Protein AF-A0A3D5Y3D0-F1 (afdb_monomer_lite)

Radius of gyration: 18.0 Å; chains: 1; bounding box: 42×30×60 Å

pLDDT: mean 79.5, std 15.1, range [38.94, 95.06]

Sequence (189 aa):
GAVELTLRRVQEVARGKPVWLTETSVPAAGKESFLSPEWQAEILARTVILALAYGIEHVFWHTLYDPPTAKGAERKQISAFATNSLYRKAARQAPLEIKPAGKTYRKLTQILKGIDWRDIRPIKVDRGIGVALGDGRWLVYSDSPTFRTAVPASQAQTLLDGREVAIRQRGGKIEVNGQRQALLLAGGS

Foldseek 3Di:
DVVLVVLLVVCVVQPPHAAAAAEDWDFQDDPDPPRHLLVRLLVLLQVVFSCLQSLHPYYDYPDAEADAPDDDPPDPDRDPCRRGHQWYAPHPPGDIHGTQNVQLVVVVCVVLVPQDSVLWHWDDWVQWTKIDRNQQKMKIKHQDQFTWDQFDPVQKDFSGPPDDWDWDDDPSTTGGGDHITIIMGGHDD

Structure (mmCIF, N/CA/C/O backbone):
data_AF-A0A3D5Y3D0-F1
#
_entry.id   AF-A0A3D5Y3D0-F1
#
loop_
_atom_site.group_PDB
_atom_site.id
_atom_site.type_symbol
_atom_site.label_atom_id
_atom_site.label_alt_id
_atom_site.label_comp_id
_atom_site.label_asym_id
_atom_site.label_entity_id
_atom_site.label_seq_id
_atom_site.pdbx_PDB_ins_code
_atom_site.Cartn_x
_atom_site.Cartn_y
_atom_site.Cartn_z
_atom_site.occupancy
_atom_site.B_iso_or_equiv
_atom_site.auth_seq_id
_atom_site.auth_comp_id
_atom_site.auth_asym_id
_atom_site.auth_atom_id
_atom_site.pdbx_PDB_model_num
ATOM 1 N N . GLY A 1 1 ? -10.944 13.439 -2.529 1.00 62.66 1 GLY A N 1
ATOM 2 C CA . GLY A 1 1 ? -10.363 13.565 -3.900 1.00 62.66 1 GLY A CA 1
ATOM 3 C C . GLY A 1 1 ? -11.117 12.706 -4.918 1.00 62.66 1 GLY A C 1
ATOM 4 O O . GLY A 1 1 ? -12.014 11.986 -4.511 1.00 62.66 1 GLY A O 1
ATOM 5 N N . ALA A 1 2 ? -10.786 12.738 -6.219 1.00 73.31 2 ALA A N 1
ATOM 6 C CA . ALA A 1 2 ? -11.535 11.997 -7.261 1.00 73.31 2 ALA A CA 1
ATOM 7 C C . ALA A 1 2 ? -11.569 10.462 -7.054 1.00 73.31 2 ALA A C 1
ATOM 9 O O . ALA A 1 2 ? -12.608 9.829 -7.242 1.00 73.31 2 ALA A O 1
ATOM 10 N N . VAL A 1 3 ? -10.462 9.870 -6.588 1.00 74.25 3 VAL A N 1
ATOM 11 C CA . VAL A 1 3 ? -10.385 8.437 -6.230 1.00 74.25 3 VAL A CA 1
ATOM 12 C C . VAL A 1 3 ? -11.315 8.109 -5.062 1.00 74.25 3 VAL A C 1
ATOM 14 O O . VAL A 1 3 ? -12.055 7.137 -5.100 1.00 74.25 3 VAL A O 1
ATOM 17 N N . GLU A 1 4 ? -11.331 8.965 -4.046 1.00 74.19 4 GLU A N 1
ATOM 18 C CA . GLU A 1 4 ? -12.186 8.819 -2.868 1.00 74.19 4 GLU A CA 1
ATOM 19 C C . GLU A 1 4 ? -13.679 8.879 -3.224 1.00 74.19 4 GLU A C 1
ATOM 21 O O . GLU A 1 4 ? -14.468 8.068 -2.748 1.00 74.19 4 GLU A O 1
ATOM 26 N N . LEU A 1 5 ? -14.060 9.805 -4.112 1.00 80.12 5 LEU A N 1
ATOM 27 C CA . LEU A 1 5 ? -15.423 9.894 -4.637 1.00 80.12 5 LEU A CA 1
ATOM 28 C C . LEU A 1 5 ? -15.817 8.614 -5.386 1.00 80.12 5 LEU A C 1
ATOM 30 O O . LEU A 1 5 ? -16.938 8.134 -5.241 1.00 80.12 5 LEU A O 1
ATOM 34 N N . THR A 1 6 ? -14.889 8.055 -6.166 1.00 84.62 6 THR A N 1
ATOM 35 C CA . THR A 1 6 ? -15.106 6.800 -6.897 1.00 84.62 6 THR A CA 1
ATOM 36 C C . THR A 1 6 ? -15.318 5.638 -5.930 1.00 84.62 6 THR A C 1
ATOM 38 O O . THR A 1 6 ? -16.297 4.913 -6.063 1.00 84.62 6 THR A O 1
ATOM 41 N N . LEU A 1 7 ? -14.466 5.502 -4.911 1.00 83.06 7 LEU A N 1
ATOM 42 C CA . LEU A 1 7 ? -14.580 4.442 -3.907 1.00 83.06 7 LEU A CA 1
ATOM 43 C C . LEU A 1 7 ? -15.885 4.538 -3.100 1.00 83.06 7 LEU A C 1
ATOM 45 O O . LEU A 1 7 ? -16.539 3.519 -2.894 1.00 83.06 7 LEU A O 1
ATOM 49 N N . ARG A 1 8 ? -16.321 5.749 -2.725 1.00 83.12 8 ARG A N 1
ATOM 50 C CA . ARG A 1 8 ? -17.629 5.962 -2.074 1.00 83.12 8 ARG A CA 1
ATOM 51 C C . ARG A 1 8 ? -18.789 5.486 -2.941 1.00 83.12 8 ARG A C 1
ATOM 53 O O . ARG A 1 8 ? -19.615 4.710 -2.476 1.00 83.12 8 ARG A O 1
ATOM 60 N N . ARG A 1 9 ? -18.815 5.891 -4.213 1.00 86.81 9 ARG A N 1
ATOM 61 C CA . ARG A 1 9 ? -19.857 5.459 -5.160 1.00 86.81 9 ARG A CA 1
ATOM 62 C C . ARG A 1 9 ? -19.868 3.945 -5.345 1.00 86.81 9 ARG A C 1
ATOM 64 O O . ARG A 1 9 ? -20.933 3.344 -5.406 1.00 86.81 9 ARG A O 1
ATOM 71 N N . VAL A 1 10 ? -18.693 3.321 -5.407 1.00 85.94 10 VAL A N 1
ATOM 72 C CA . VAL A 1 10 ? -18.584 1.860 -5.499 1.00 85.94 10 VAL A CA 1
ATOM 73 C C . VAL A 1 10 ? -19.198 1.190 -4.268 1.00 85.94 10 VAL A C 1
ATOM 75 O O . VAL A 1 10 ? -19.981 0.258 -4.431 1.00 85.94 10 VAL A O 1
ATOM 78 N N . GLN A 1 11 ? -18.922 1.681 -3.056 1.00 82.19 11 GLN A N 1
ATOM 79 C CA . GLN A 1 11 ? -19.543 1.149 -1.838 1.00 82.19 11 GLN A CA 1
ATOM 80 C C . GLN A 1 11 ? -21.068 1.326 -1.812 1.00 82.19 11 GLN A C 1
ATOM 82 O O . GLN A 1 11 ? -21.780 0.430 -1.364 1.00 82.19 11 GLN A O 1
ATOM 87 N N . GLU A 1 12 ? -21.574 2.466 -2.288 1.00 86.44 12 GLU A N 1
ATOM 88 C CA . GLU A 1 12 ? -23.016 2.731 -2.376 1.00 86.44 12 GLU A CA 1
ATOM 89 C C . GLU A 1 12 ? -23.708 1.740 -3.320 1.00 86.44 12 GLU A C 1
ATOM 91 O O . GLU A 1 12 ? -24.736 1.159 -2.968 1.00 86.44 12 GLU A O 1
ATOM 96 N N . VAL A 1 13 ? -23.120 1.499 -4.495 1.00 88.38 13 VAL A N 1
ATOM 97 C CA . VAL A 1 13 ? -23.668 0.589 -5.514 1.00 88.38 13 VAL A CA 1
ATOM 98 C C . VAL A 1 13 ? -23.536 -0.879 -5.100 1.00 88.38 13 VAL A C 1
ATOM 100 O O . VAL A 1 13 ? -24.436 -1.681 -5.346 1.00 88.38 13 VA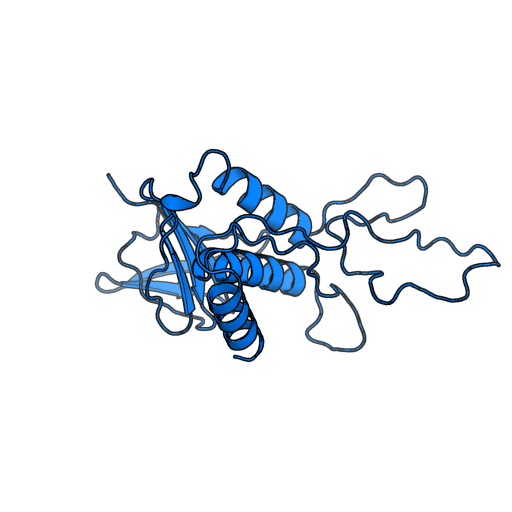L A O 1
ATOM 103 N N . ALA A 1 14 ? -22.430 -1.249 -4.456 1.00 86.00 14 ALA A N 1
ATOM 104 C CA . ALA A 1 14 ? -22.128 -2.621 -4.057 1.00 86.00 14 ALA A CA 1
ATOM 105 C C . ALA A 1 14 ? -22.521 -2.930 -2.601 1.00 86.00 14 ALA A C 1
ATOM 107 O O . ALA A 1 14 ? -21.955 -3.833 -1.987 1.00 86.00 14 ALA A O 1
ATOM 108 N N . ARG A 1 15 ? -23.479 -2.193 -2.024 1.00 83.25 15 ARG A N 1
ATOM 109 C CA . ARG A 1 15 ? -23.839 -2.300 -0.604 1.00 83.25 15 ARG A CA 1
ATOM 110 C C . ARG A 1 15 ? -24.104 -3.750 -0.179 1.00 83.25 15 ARG A C 1
ATOM 112 O O . ARG A 1 15 ? -24.987 -4.417 -0.713 1.00 83.25 15 ARG A O 1
ATOM 119 N N . GLY A 1 16 ? -23.353 -4.209 0.823 1.00 82.00 16 GLY A N 1
ATOM 120 C CA . GLY A 1 16 ? -23.469 -5.561 1.381 1.00 82.00 16 GLY A CA 1
ATOM 121 C C . GLY A 1 16 ? -22.815 -6.664 0.543 1.00 82.00 16 GLY A C 1
ATOM 122 O O . GLY A 1 16 ? -22.971 -7.835 0.880 1.00 82.00 16 GLY A O 1
ATOM 123 N N . LYS A 1 17 ? -22.095 -6.316 -0.529 1.00 86.81 17 LYS A N 1
ATOM 124 C CA . LYS A 1 17 ? -21.332 -7.255 -1.355 1.00 86.81 17 LYS A CA 1
ATOM 125 C C . LYS A 1 17 ? -19.828 -7.027 -1.186 1.00 86.81 17 LYS A C 1
ATOM 127 O O . LYS A 1 17 ? -19.416 -5.881 -0.999 1.00 86.81 17 LYS A O 1
ATOM 132 N N . PRO A 1 18 ? -19.017 -8.089 -1.309 1.00 86.19 18 PRO A N 1
ATOM 133 C CA . PRO A 1 18 ? -17.570 -7.955 -1.378 1.00 86.19 18 PRO A CA 1
ATOM 134 C C . PRO A 1 18 ? -17.171 -7.153 -2.619 1.00 86.19 18 PRO A C 1
ATOM 136 O O . PRO A 1 18 ? -17.720 -7.354 -3.707 1.00 86.19 18 PRO A O 1
ATOM 139 N N . VAL A 1 19 ? -16.205 -6.245 -2.468 1.00 91.19 19 VAL A N 1
ATOM 140 C CA . VAL A 1 19 ? -15.690 -5.415 -3.566 1.00 91.19 19 VAL A CA 1
ATOM 141 C C . VAL A 1 19 ? -14.192 -5.605 -3.699 1.00 91.19 19 VAL A C 1
ATOM 143 O O . VAL A 1 19 ? -13.450 -5.480 -2.724 1.00 91.19 19 VAL A O 1
ATOM 146 N N . TRP A 1 20 ? -13.740 -5.887 -4.919 1.00 93.31 20 TRP A N 1
ATOM 147 C CA . TRP A 1 20 ? -12.331 -6.102 -5.235 1.00 93.31 20 TRP A CA 1
ATOM 148 C C . TRP A 1 20 ? -11.842 -5.035 -6.216 1.00 93.31 20 TRP A C 1
ATOM 150 O O . TRP A 1 20 ? -12.503 -4.734 -7.208 1.00 93.31 20 TRP A O 1
ATOM 160 N N . LEU A 1 21 ? -10.654 -4.490 -5.964 1.00 92.50 21 LEU A N 1
ATOM 161 C CA . LEU A 1 21 ? -9.930 -3.648 -6.909 1.00 92.50 21 LEU A CA 1
ATOM 162 C C . LEU A 1 21 ? -9.036 -4.549 -7.765 1.00 92.50 21 LEU A C 1
ATOM 164 O O . LEU A 1 21 ? -7.900 -4.844 -7.397 1.00 92.50 21 LEU A O 1
ATOM 168 N N . THR A 1 22 ? -9.586 -5.028 -8.881 1.00 93.44 22 THR A N 1
ATOM 169 C CA . THR A 1 22 ? -8.978 -6.067 -9.732 1.00 93.44 22 THR A CA 1
ATOM 170 C C . THR A 1 22 ? -7.832 -5.573 -10.607 1.00 93.44 22 THR A C 1
ATOM 172 O O . THR A 1 22 ? -7.027 -6.381 -11.060 1.00 93.44 22 THR A O 1
ATOM 175 N N . GLU A 1 23 ? -7.737 -4.266 -10.841 1.00 91.69 23 GLU A N 1
ATOM 176 C CA . GLU A 1 23 ? -6.622 -3.673 -11.571 1.00 91.69 23 GLU A CA 1
ATOM 177 C C . GLU A 1 23 ? -6.373 -2.237 -11.100 1.00 91.69 23 GLU A C 1
ATOM 179 O O . GLU A 1 23 ? -7.264 -1.389 -11.131 1.00 91.69 23 GLU A O 1
ATOM 184 N N . THR A 1 24 ? -5.154 -1.954 -10.645 1.00 92.31 24 THR A N 1
ATOM 185 C CA . THR A 1 24 ? -4.689 -0.591 -10.362 1.00 92.31 24 THR A CA 1
ATOM 186 C C . THR A 1 24 ? -3.179 -0.509 -10.498 1.00 92.31 24 THR A C 1
ATOM 188 O O . THR A 1 24 ? -2.478 -1.488 -10.232 1.00 92.31 24 THR A O 1
ATOM 191 N N . SER A 1 25 ? -2.664 0.644 -10.927 1.00 93.56 25 SER A N 1
ATOM 192 C CA . SER A 1 25 ? -1.227 0.859 -11.052 1.00 93.56 25 SER A CA 1
ATOM 193 C C . SER A 1 25 ? -0.849 2.312 -11.295 1.00 93.56 25 SER A C 1
ATOM 195 O O . SER A 1 25 ? -1.675 3.123 -11.710 1.00 93.56 25 SER A O 1
ATOM 197 N N . VAL A 1 26 ? 0.433 2.617 -11.101 1.00 92.94 26 VAL A N 1
ATOM 198 C CA . VAL A 1 26 ? 1.064 3.847 -11.592 1.00 92.94 26 VAL A CA 1
ATOM 199 C C . VAL A 1 26 ? 2.454 3.540 -12.157 1.00 92.94 26 VAL A C 1
ATOM 201 O O . VAL A 1 26 ? 3.099 2.595 -11.686 1.00 92.94 26 VAL A O 1
ATOM 204 N N . PRO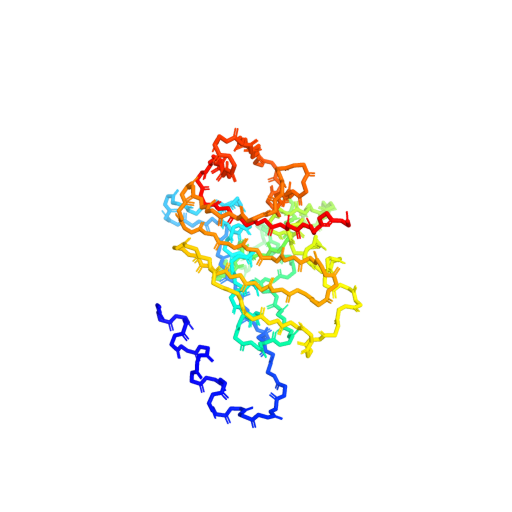 A 1 27 ? 2.938 4.307 -13.147 1.00 92.25 27 PRO A N 1
ATOM 205 C CA . PRO A 1 27 ? 4.274 4.114 -13.705 1.00 92.25 27 PRO A CA 1
ATOM 206 C C . PRO A 1 27 ? 5.373 4.489 -12.704 1.00 92.25 27 PRO A C 1
ATOM 208 O O . PRO A 1 27 ? 5.236 5.446 -11.950 1.00 92.25 27 PRO A O 1
ATOM 211 N N . ALA A 1 28 ? 6.492 3.759 -12.722 1.00 90.31 28 ALA A N 1
ATOM 212 C CA . ALA A 1 28 ? 7.691 4.103 -11.945 1.00 90.31 28 ALA A CA 1
ATOM 213 C C . ALA A 1 28 ? 8.617 5.103 -12.658 1.00 90.31 28 ALA A C 1
ATOM 215 O O . ALA A 1 28 ? 9.530 5.640 -12.040 1.00 90.31 28 ALA A O 1
ATOM 216 N N . ALA A 1 29 ? 8.427 5.302 -13.964 1.00 87.75 29 ALA A N 1
ATOM 217 C CA . ALA A 1 29 ? 9.203 6.228 -14.783 1.00 87.75 29 ALA A CA 1
ATOM 218 C C . ALA A 1 29 ? 8.368 6.708 -15.976 1.00 87.75 29 ALA A C 1
ATOM 220 O O . ALA A 1 29 ? 7.502 5.977 -16.467 1.00 87.75 29 ALA A O 1
ATOM 221 N N . GLY A 1 30 ? 8.649 7.918 -16.453 1.00 85.62 30 GLY A N 1
ATOM 222 C CA . GLY A 1 30 ? 7.943 8.566 -17.555 1.00 85.62 30 GLY A CA 1
ATOM 223 C C . GLY A 1 30 ? 8.474 9.978 -17.793 1.00 85.62 30 GLY A C 1
ATOM 224 O O . GLY A 1 30 ? 9.587 10.293 -17.382 1.00 85.62 30 GLY A O 1
ATOM 225 N N . LYS A 1 31 ? 7.683 10.826 -18.459 1.00 85.38 31 LYS A N 1
ATOM 226 C CA . LYS A 1 31 ? 8.065 12.223 -18.732 1.00 85.38 31 LYS A CA 1
ATOM 227 C C . LYS A 1 31 ? 8.064 13.097 -17.479 1.00 85.38 31 LYS A C 1
ATOM 229 O O . LYS A 1 31 ? 8.824 14.058 -17.419 1.00 85.38 31 LYS A O 1
ATOM 234 N N . GLU A 1 32 ? 7.243 12.748 -16.491 1.00 88.06 32 GLU A N 1
ATOM 235 C CA . GLU A 1 32 ? 7.068 13.604 -15.323 1.00 88.06 32 GLU A CA 1
ATOM 236 C C . GLU A 1 32 ? 8.173 13.391 -14.295 1.00 88.06 32 GLU A C 1
ATOM 238 O O . GLU A 1 32 ? 8.469 12.264 -13.899 1.00 88.06 32 GLU A O 1
ATOM 243 N N . SER A 1 33 ? 8.759 14.496 -13.833 1.00 86.50 33 SER A N 1
ATOM 244 C CA . SER A 1 33 ? 9.950 14.508 -12.975 1.00 86.50 33 SER A CA 1
ATOM 245 C C . SER A 1 33 ? 9.737 13.907 -11.586 1.00 86.50 33 SER A C 1
ATOM 247 O O . SER A 1 33 ? 10.703 13.527 -10.931 1.00 86.50 33 SER A O 1
ATOM 249 N N . PHE A 1 34 ? 8.487 13.811 -11.127 1.00 83.44 34 PHE A N 1
ATOM 250 C CA . PHE A 1 34 ? 8.150 13.197 -9.843 1.00 83.44 34 PHE A CA 1
ATOM 251 C C . PHE A 1 34 ? 8.054 11.666 -9.909 1.00 83.44 34 PHE A C 1
ATOM 253 O O . PHE A 1 34 ? 7.933 11.025 -8.865 1.00 83.44 34 PHE A O 1
ATOM 260 N N . LEU A 1 35 ? 8.051 11.070 -11.108 1.00 89.62 35 LEU A N 1
ATOM 261 C CA . LEU A 1 35 ? 7.948 9.623 -11.264 1.00 89.62 35 LEU A CA 1
ATOM 262 C C . LEU A 1 35 ? 9.268 8.969 -10.865 1.00 89.62 35 LEU A C 1
ATOM 264 O O . LEU A 1 35 ? 10.296 9.162 -11.511 1.00 89.62 35 LEU A O 1
ATOM 268 N N . SER A 1 36 ? 9.216 8.157 -9.815 1.00 90.44 36 SER A N 1
ATOM 269 C CA . SER A 1 36 ? 10.330 7.321 -9.387 1.00 90.44 36 SER A CA 1
ATOM 270 C C . SER A 1 36 ? 9.838 5.971 -8.855 1.00 90.44 36 SER A C 1
ATOM 272 O O . SER A 1 36 ? 8.661 5.834 -8.490 1.00 90.44 36 SER A O 1
ATOM 274 N N . PRO A 1 37 ? 10.718 4.957 -8.755 1.00 91.00 37 PRO A N 1
ATOM 275 C CA . PRO A 1 37 ? 10.396 3.698 -8.085 1.00 91.00 37 PRO A CA 1
ATOM 276 C C . PRO A 1 37 ? 9.911 3.878 -6.635 1.00 91.00 37 PRO A C 1
ATOM 278 O O . PRO A 1 37 ? 9.022 3.155 -6.182 1.00 91.00 37 PRO A O 1
ATOM 281 N N . GL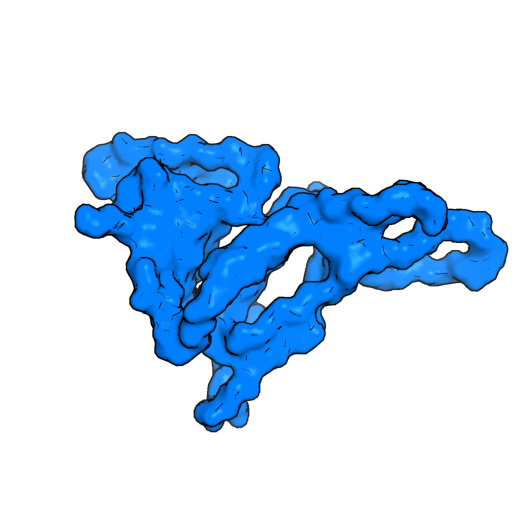U A 1 38 ? 10.454 4.855 -5.910 1.00 89.94 38 GLU A N 1
ATOM 282 C CA . GLU A 1 38 ? 10.075 5.182 -4.532 1.00 89.94 38 GLU A CA 1
ATOM 283 C C . GLU A 1 38 ? 8.702 5.853 -4.479 1.00 89.94 38 GLU A C 1
ATOM 285 O O . GLU A 1 38 ? 7.910 5.560 -3.584 1.00 89.94 38 GLU A O 1
ATOM 290 N N . TRP A 1 39 ? 8.397 6.731 -5.439 1.00 90.44 39 TRP A N 1
ATOM 291 C CA . TRP A 1 39 ? 7.070 7.329 -5.572 1.00 90.44 39 TRP A CA 1
ATOM 292 C C . TRP A 1 39 ? 6.012 6.270 -5.902 1.00 90.44 39 TRP A C 1
ATOM 294 O O . TRP A 1 39 ? 4.945 6.252 -5.293 1.00 90.44 39 TRP A O 1
ATOM 304 N N . GLN A 1 40 ? 6.317 5.323 -6.794 1.00 93.38 40 GLN A N 1
ATOM 305 C CA . GLN A 1 40 ? 5.414 4.208 -7.088 1.00 93.38 40 GLN A CA 1
ATOM 306 C C . GLN A 1 40 ? 5.114 3.380 -5.828 1.00 93.38 40 GLN A C 1
ATOM 308 O O . GLN A 1 40 ? 3.959 3.028 -5.588 1.00 93.38 40 GLN A O 1
ATOM 313 N N . ALA A 1 41 ? 6.130 3.088 -5.008 1.00 92.88 41 ALA A N 1
ATOM 314 C CA . ALA A 1 41 ? 5.957 2.363 -3.749 1.00 92.88 41 ALA A CA 1
ATOM 315 C C . ALA A 1 41 ? 5.051 3.116 -2.758 1.00 92.88 41 ALA A C 1
ATOM 317 O O . ALA A 1 41 ? 4.172 2.518 -2.135 1.00 92.88 41 ALA A O 1
ATOM 318 N N . GLU A 1 42 ? 5.225 4.434 -2.654 1.00 91.19 42 GLU A N 1
ATOM 319 C CA . GLU A 1 42 ? 4.388 5.317 -1.839 1.00 91.19 42 GLU A CA 1
ATOM 320 C C . GLU A 1 42 ? 2.923 5.301 -2.297 1.00 91.19 42 GLU A C 1
ATOM 322 O O . GLU A 1 42 ? 2.017 5.095 -1.484 1.00 91.19 42 GLU A O 1
ATOM 327 N N . ILE A 1 43 ? 2.678 5.446 -3.603 1.00 91.81 43 ILE A N 1
ATOM 328 C CA . ILE A 1 43 ? 1.324 5.407 -4.169 1.00 91.81 43 ILE A CA 1
ATOM 329 C C . ILE A 1 43 ? 0.684 4.031 -4.005 1.00 91.81 43 ILE A C 1
ATOM 331 O O . ILE A 1 43 ? -0.513 3.955 -3.723 1.00 91.81 43 ILE A O 1
ATOM 335 N N . LEU A 1 44 ? 1.451 2.947 -4.126 1.00 94.44 44 LEU A N 1
ATOM 336 C CA . LEU A 1 44 ? 0.957 1.600 -3.855 1.00 94.44 44 LEU A CA 1
ATOM 337 C C . LEU A 1 44 ? 0.461 1.482 -2.413 1.00 94.44 44 LEU A C 1
ATOM 339 O O . LEU A 1 44 ? -0.687 1.090 -2.199 1.00 94.44 44 LEU A O 1
ATOM 343 N N . ALA A 1 45 ? 1.281 1.870 -1.431 1.00 94.06 45 ALA A N 1
ATOM 344 C CA . ALA A 1 45 ? 0.888 1.813 -0.026 1.00 94.06 45 ALA A CA 1
ATOM 345 C C . ALA A 1 45 ? -0.355 2.670 0.251 1.00 94.06 45 ALA A C 1
ATOM 347 O O . ALA A 1 45 ? -1.316 2.190 0.853 1.00 94.06 45 ALA A O 1
ATOM 348 N N . ARG A 1 46 ? -0.377 3.907 -0.261 1.00 92.12 46 ARG A N 1
ATOM 349 C CA . ARG A 1 46 ? -1.535 4.805 -0.165 1.00 92.12 46 ARG A CA 1
ATOM 350 C C . ARG A 1 46 ? -2.796 4.175 -0.751 1.00 92.12 46 ARG A C 1
ATOM 352 O O . ARG A 1 46 ? -3.855 4.264 -0.139 1.00 92.12 46 ARG A O 1
ATOM 359 N N . THR A 1 47 ? -2.688 3.556 -1.925 1.00 93.06 47 THR A N 1
ATOM 360 C CA . THR A 1 47 ? -3.825 2.957 -2.637 1.00 93.06 47 THR A CA 1
ATOM 361 C C . THR A 1 47 ? -4.412 1.799 -1.848 1.00 93.06 47 THR A C 1
ATOM 363 O O . THR A 1 47 ? -5.625 1.745 -1.683 1.00 93.06 47 THR A O 1
ATOM 366 N N . VAL A 1 48 ? -3.570 0.915 -1.303 1.00 94.50 48 VAL A N 1
ATOM 367 C CA . VAL A 1 48 ? -4.029 -0.206 -0.472 1.00 94.50 48 VAL A CA 1
ATOM 368 C C . VAL A 1 48 ? -4.705 0.302 0.801 1.00 94.50 48 VAL A C 1
ATOM 370 O O . VAL A 1 48 ? -5.819 -0.114 1.096 1.00 94.50 48 VAL A O 1
ATOM 373 N N . ILE A 1 49 ? -4.089 1.242 1.526 1.00 93.75 49 ILE A N 1
ATOM 374 C CA . ILE A 1 49 ? -4.668 1.792 2.766 1.00 93.75 49 ILE A CA 1
ATOM 375 C C . ILE A 1 49 ? -6.004 2.487 2.482 1.00 93.75 49 ILE A C 1
ATOM 377 O O . ILE A 1 49 ? -6.960 2.323 3.237 1.00 93.75 49 ILE A O 1
ATOM 381 N N . LEU A 1 50 ? -6.095 3.226 1.374 1.00 91.81 50 LEU A N 1
ATOM 382 C CA . LEU A 1 50 ? -7.332 3.877 0.954 1.00 91.81 50 LEU A CA 1
ATOM 383 C C . LEU A 1 50 ? -8.403 2.848 0.590 1.00 91.81 50 LEU A C 1
ATOM 385 O O . LEU A 1 50 ? -9.535 2.975 1.036 1.00 91.81 50 LEU A O 1
ATOM 389 N N . ALA A 1 51 ? -8.052 1.826 -0.188 1.00 92.56 51 ALA A N 1
ATOM 390 C CA . ALA A 1 51 ? -8.972 0.767 -0.583 1.00 92.56 51 ALA A CA 1
ATOM 391 C C . ALA A 1 51 ? -9.564 0.067 0.653 1.00 92.56 51 ALA A C 1
ATOM 393 O O . ALA A 1 51 ? -10.782 -0.034 0.774 1.00 92.56 51 ALA A O 1
ATOM 394 N N . LEU A 1 52 ? -8.719 -0.298 1.621 1.00 93.56 52 LEU A N 1
ATOM 395 C CA . LEU A 1 52 ? -9.152 -0.887 2.890 1.00 93.56 52 LEU A CA 1
ATOM 396 C C . LEU A 1 52 ? -10.070 0.052 3.688 1.00 93.56 52 LEU A C 1
ATOM 398 O O . LEU A 1 52 ? -11.097 -0.381 4.205 1.00 93.56 52 LEU A O 1
ATOM 402 N N . ALA A 1 53 ? -9.749 1.350 3.756 1.00 91.19 53 ALA A N 1
ATOM 403 C CA . ALA A 1 53 ? -10.584 2.339 4.447 1.00 91.19 53 ALA A CA 1
ATOM 404 C C . ALA A 1 53 ? -11.986 2.474 3.824 1.00 91.19 53 ALA A C 1
ATOM 406 O O . ALA A 1 53 ? -12.935 2.852 4.510 1.00 91.19 53 ALA A O 1
ATOM 407 N N . TYR A 1 54 ? -12.108 2.128 2.542 1.00 90.25 54 TYR A N 1
ATOM 408 C CA . TYR A 1 54 ? -13.347 2.069 1.774 1.00 90.25 54 TYR A CA 1
ATOM 409 C C . TYR A 1 54 ? -13.857 0.633 1.575 1.00 90.25 54 TYR A C 1
ATOM 411 O O . TYR A 1 54 ? -14.586 0.361 0.623 1.00 90.25 54 TYR A O 1
ATOM 419 N N . GLY A 1 55 ? -13.516 -0.296 2.473 1.00 90.56 55 GLY A N 1
ATOM 420 C CA . GLY A 1 55 ? -14.102 -1.640 2.508 1.00 90.56 55 GLY A CA 1
ATOM 421 C C . GLY A 1 55 ? -13.832 -2.494 1.265 1.00 90.56 55 GLY A C 1
ATOM 422 O O . GLY A 1 55 ? -14.606 -3.399 0.975 1.00 90.56 55 GLY A O 1
ATOM 423 N N . ILE A 1 56 ? -12.772 -2.194 0.513 1.00 92.00 56 ILE A N 1
ATOM 424 C CA . ILE A 1 56 ? -12.296 -3.044 -0.578 1.00 92.00 56 ILE A CA 1
ATOM 425 C C . ILE A 1 56 ? -11.498 -4.194 0.039 1.00 92.00 56 ILE A C 1
ATOM 427 O O . ILE A 1 56 ? -10.518 -3.960 0.744 1.00 92.00 56 ILE A O 1
ATOM 431 N N . GLU A 1 57 ? -11.890 -5.429 -0.251 1.00 90.44 57 GLU A N 1
ATOM 432 C CA . GLU A 1 57 ? -11.332 -6.625 0.396 1.00 90.44 57 GLU A CA 1
ATOM 433 C C . GLU A 1 57 ? -10.011 -7.073 -0.233 1.00 90.44 57 GLU A C 1
ATOM 435 O O . GLU A 1 57 ? -9.094 -7.517 0.457 1.00 90.44 57 GLU A O 1
ATOM 440 N N . HIS A 1 58 ? -9.897 -6.936 -1.555 1.00 91.44 58 HIS A N 1
ATOM 441 C CA . HIS A 1 58 ? -8.737 -7.391 -2.312 1.00 91.44 58 HIS A CA 1
ATOM 442 C C . HIS A 1 58 ? -8.253 -6.319 -3.284 1.00 91.44 58 HIS A C 1
ATOM 444 O O . HIS A 1 58 ? -9.049 -5.679 -3.973 1.00 91.44 58 HIS A O 1
ATOM 450 N N . VAL A 1 59 ? -6.930 -6.148 -3.358 1.00 93.62 59 VAL A N 1
ATOM 451 C CA . VAL A 1 59 ? -6.261 -5.198 -4.254 1.00 93.62 59 VAL A CA 1
ATOM 452 C C . VAL A 1 59 ? -5.220 -5.926 -5.098 1.00 93.62 59 VAL A C 1
ATOM 454 O O . VAL A 1 59 ? -4.249 -6.489 -4.581 1.00 93.62 59 VAL A O 1
ATOM 457 N N . PHE A 1 60 ? -5.398 -5.866 -6.412 1.00 94.81 60 PHE A N 1
ATOM 458 C CA . PHE A 1 60 ? -4.524 -6.489 -7.396 1.00 94.81 60 PHE A CA 1
ATOM 459 C C . PHE A 1 60 ? -3.739 -5.407 -8.142 1.00 94.81 60 PHE A C 1
ATOM 461 O O . PHE A 1 60 ? -4.302 -4.563 -8.842 1.00 94.81 60 PHE A O 1
ATOM 468 N N . TRP A 1 61 ? -2.417 -5.417 -7.962 1.00 94.56 61 TRP A N 1
ATOM 469 C CA . TRP A 1 61 ? -1.531 -4.447 -8.602 1.00 94.56 61 TRP A CA 1
ATOM 470 C C . TRP A 1 61 ? -1.167 -4.879 -10.023 1.00 94.56 61 TRP A C 1
ATOM 472 O O . TRP A 1 61 ? -0.700 -5.999 -10.245 1.00 94.56 61 TRP A O 1
ATOM 482 N N . HIS A 1 62 ? -1.321 -3.967 -10.978 1.00 91.00 62 HIS A N 1
ATOM 483 C CA . HIS A 1 62 ? -0.940 -4.166 -12.370 1.00 91.00 62 HIS A CA 1
ATOM 484 C C . HIS A 1 62 ? 0.461 -3.571 -12.631 1.00 91.00 62 HIS A C 1
ATOM 486 O O . HIS A 1 62 ? 0.715 -2.409 -12.368 1.00 91.00 62 HIS A O 1
ATOM 492 N N . THR A 1 63 ? 1.463 -4.282 -13.1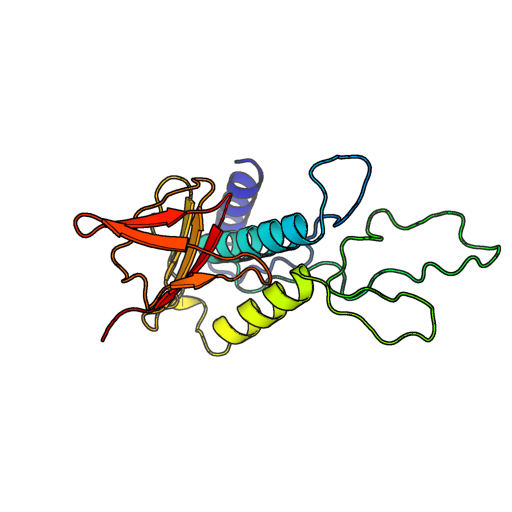30 1.00 89.25 63 THR A N 1
ATOM 493 C CA . THR A 1 63 ? 1.531 -5.715 -13.441 1.00 89.25 63 THR A CA 1
ATOM 494 C C . THR A 1 63 ? 2.506 -6.429 -12.506 1.00 89.25 63 THR A C 1
ATOM 496 O O . THR A 1 63 ? 3.166 -5.817 -11.661 1.00 89.25 63 THR A O 1
ATOM 499 N N . LEU A 1 64 ? 2.655 -7.742 -12.681 1.00 88.88 64 LEU A N 1
ATOM 500 C CA . LEU A 1 64 ? 3.689 -8.489 -11.983 1.00 88.88 64 LEU A CA 1
ATOM 501 C C . LEU A 1 64 ? 5.096 -8.073 -12.442 1.00 88.88 64 LEU A C 1
ATOM 503 O O . LEU A 1 64 ? 5.897 -7.662 -11.613 1.00 88.88 64 LEU A O 1
ATOM 507 N N . TYR A 1 65 ? 5.419 -8.125 -13.733 1.00 86.06 65 TYR A N 1
ATOM 508 C CA . TYR A 1 65 ? 6.778 -7.852 -14.214 1.00 86.06 65 TYR A CA 1
ATOM 509 C C . TYR A 1 65 ? 6.786 -7.009 -15.488 1.00 86.06 65 TYR A C 1
ATOM 511 O O . TYR A 1 65 ? 5.902 -7.130 -16.334 1.00 86.06 65 TYR A O 1
ATOM 519 N N . ASP A 1 66 ? 7.815 -6.171 -15.625 1.00 80.25 66 ASP A N 1
ATOM 520 C CA . ASP A 1 66 ? 7.955 -5.301 -16.792 1.00 80.25 66 ASP A CA 1
ATOM 521 C C . ASP A 1 66 ? 8.008 -6.106 -18.096 1.00 80.25 66 ASP A C 1
ATOM 523 O O . ASP A 1 66 ? 8.644 -7.168 -18.151 1.00 80.25 66 ASP A O 1
ATOM 527 N N . PRO A 1 67 ? 7.387 -5.607 -19.178 1.00 73.38 67 PRO A N 1
ATOM 528 C CA . PRO A 1 67 ? 7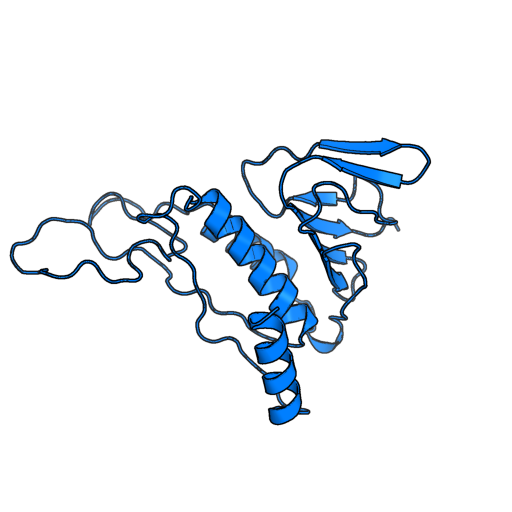.521 -6.240 -20.475 1.00 73.38 67 PRO A CA 1
ATOM 529 C C . PRO A 1 67 ? 9.008 -6.291 -20.883 1.00 73.38 67 PRO A C 1
ATOM 531 O O . PRO A 1 67 ? 9.763 -5.362 -20.590 1.00 73.38 67 PRO A O 1
ATOM 534 N N . PRO A 1 68 ? 9.453 -7.350 -21.588 1.00 63.94 68 PRO A N 1
ATOM 535 C CA . PRO A 1 68 ? 10.836 -7.461 -22.040 1.00 63.94 68 PRO A CA 1
ATOM 536 C C . PRO A 1 68 ? 11.276 -6.238 -22.858 1.00 63.94 68 PRO A C 1
ATOM 538 O O . PRO A 1 68 ? 10.604 -5.862 -23.817 1.00 63.94 68 PRO A O 1
ATOM 541 N N . THR A 1 69 ? 12.431 -5.669 -22.507 1.00 59.28 69 THR A N 1
ATOM 542 C CA . THR A 1 69 ? 13.025 -4.468 -23.127 1.00 59.28 69 THR A CA 1
ATOM 543 C C . THR A 1 69 ? 13.954 -4.771 -24.309 1.00 59.28 69 THR A C 1
ATOM 545 O O . THR A 1 69 ? 14.455 -3.851 -24.954 1.00 59.28 69 THR A O 1
ATOM 548 N N . ALA A 1 70 ? 14.218 -6.051 -24.604 1.00 55.50 70 ALA A N 1
ATOM 549 C CA . ALA A 1 70 ? 15.165 -6.443 -25.644 1.00 55.50 70 ALA A CA 1
ATOM 550 C C . ALA A 1 70 ? 14.681 -6.010 -27.040 1.00 55.50 70 ALA A C 1
ATOM 552 O O . ALA A 1 70 ? 13.569 -6.343 -27.457 1.00 55.50 70 ALA A O 1
ATOM 553 N N . LYS A 1 71 ? 15.553 -5.292 -27.759 1.00 49.22 71 LYS A N 1
ATOM 554 C CA . LYS A 1 71 ? 15.361 -4.812 -29.134 1.00 49.22 71 LYS A CA 1
ATOM 555 C C . LYS A 1 71 ? 15.293 -5.990 -30.119 1.00 49.22 71 LYS A C 1
ATOM 557 O O . LYS A 1 71 ? 16.302 -6.379 -30.693 1.00 49.22 71 LYS A O 1
ATOM 562 N N . GLY A 1 72 ? 14.111 -6.569 -30.297 1.00 49.00 72 GLY A N 1
ATOM 563 C CA . GLY A 1 72 ? 13.766 -7.386 -31.464 1.00 49.00 72 GLY A CA 1
ATOM 564 C C . GLY A 1 72 ? 12.962 -6.546 -32.456 1.00 49.00 72 GLY A C 1
ATOM 565 O O . GLY A 1 72 ? 12.140 -5.734 -32.032 1.00 49.00 72 GLY A O 1
ATOM 566 N N . ALA A 1 73 ? 13.202 -6.734 -33.755 1.00 41.50 73 ALA A N 1
ATOM 567 C CA . ALA A 1 73 ? 12.728 -5.894 -34.864 1.00 41.50 73 ALA A CA 1
ATOM 568 C C . ALA A 1 73 ? 11.193 -5.718 -35.002 1.00 41.50 73 ALA A C 1
ATOM 570 O O . ALA A 1 73 ? 10.750 -4.940 -35.840 1.00 41.50 73 ALA A O 1
ATOM 571 N N . GLU A 1 74 ? 10.373 -6.372 -34.174 1.00 47.22 74 GLU A N 1
ATOM 572 C CA . GLU A 1 74 ? 8.913 -6.426 -34.352 1.00 47.22 74 GLU A CA 1
ATOM 573 C C . GLU A 1 74 ? 8.070 -5.700 -33.288 1.00 47.22 74 GLU A C 1
ATOM 575 O O . GLU A 1 74 ? 6.849 -5.638 -33.421 1.00 47.22 74 GLU A O 1
ATOM 580 N N . ARG A 1 75 ? 8.643 -5.085 -32.243 1.00 49.66 75 ARG A N 1
ATOM 581 C CA . ARG A 1 75 ? 7.830 -4.366 -31.234 1.00 49.66 75 ARG A CA 1
ATOM 582 C C . ARG A 1 75 ? 7.885 -2.851 -31.397 1.00 49.66 75 ARG A C 1
ATOM 584 O O . ARG A 1 75 ? 8.667 -2.166 -30.750 1.00 49.66 75 ARG A O 1
ATOM 591 N N . LYS A 1 76 ? 6.973 -2.326 -32.219 1.00 43.00 76 LYS A N 1
ATOM 592 C CA . LYS A 1 76 ? 6.733 -0.883 -32.408 1.00 43.00 76 LYS A CA 1
ATOM 593 C C . LYS A 1 76 ? 5.969 -0.183 -31.272 1.00 43.00 76 LYS A C 1
ATOM 595 O O . LYS A 1 76 ? 5.695 1.003 -31.404 1.00 43.00 76 LYS A O 1
ATOM 600 N N . GLN A 1 77 ? 5.638 -0.840 -30.158 1.00 50.44 77 GLN A N 1
ATOM 601 C CA . GLN A 1 77 ? 4.971 -0.174 -29.030 1.00 50.44 77 GLN A CA 1
ATOM 602 C C . GLN A 1 77 ? 5.482 -0.714 -27.689 1.00 50.44 77 GLN A C 1
ATOM 604 O O . GLN A 1 77 ? 5.221 -1.856 -27.313 1.00 50.44 77 GLN A O 1
ATOM 609 N N . ILE A 1 78 ? 6.227 0.120 -26.962 1.00 58.41 78 ILE A N 1
ATOM 610 C CA . ILE A 1 78 ? 6.437 -0.062 -25.524 1.00 58.41 78 ILE A CA 1
ATOM 611 C C . ILE A 1 78 ? 5.058 0.140 -24.882 1.00 58.41 78 ILE A C 1
ATOM 613 O O . ILE A 1 78 ? 4.442 1.182 -25.093 1.00 58.41 78 ILE A O 1
ATOM 617 N N . SER A 1 79 ? 4.550 -0.869 -24.167 1.00 68.06 79 SER A N 1
ATOM 618 C CA . SER A 1 79 ? 3.253 -0.787 -23.476 1.00 68.06 79 SER A CA 1
ATOM 619 C C . SER A 1 79 ? 3.170 0.488 -22.631 1.00 68.06 79 SER A C 1
ATOM 621 O O . SER A 1 79 ? 4.141 0.840 -21.960 1.00 68.06 79 SER A O 1
ATOM 623 N N . ALA A 1 80 ? 2.003 1.139 -22.596 1.00 70.25 80 ALA A N 1
ATOM 624 C CA . ALA A 1 80 ? 1.753 2.282 -21.711 1.00 70.25 80 ALA A CA 1
ATOM 625 C C . ALA A 1 80 ? 1.998 1.949 -20.221 1.00 70.25 80 ALA A C 1
ATOM 627 O O . ALA A 1 80 ? 2.221 2.848 -19.417 1.00 70.25 80 ALA A O 1
ATOM 628 N N . PHE A 1 81 ? 2.018 0.658 -19.870 1.00 79.44 81 PHE A N 1
ATOM 629 C CA . PHE A 1 81 ? 2.245 0.136 -18.522 1.00 79.44 81 PHE A CA 1
ATOM 630 C C . PHE A 1 81 ? 3.658 -0.428 -18.307 1.00 79.44 81 PHE A C 1
ATOM 632 O O . PHE A 1 81 ? 3.893 -1.175 -17.357 1.00 79.44 81 PHE A O 1
ATOM 639 N N . ALA A 1 82 ? 4.616 -0.113 -19.185 1.00 81.75 82 ALA A N 1
ATOM 640 C CA . ALA A 1 82 ? 5.930 -0.759 -19.201 1.00 81.75 82 ALA A CA 1
ATOM 641 C C . ALA A 1 82 ? 6.755 -0.600 -17.914 1.00 81.75 82 ALA A C 1
ATOM 643 O O . ALA A 1 82 ? 7.704 -1.352 -17.717 1.00 81.75 82 ALA A O 1
ATOM 644 N N . THR A 1 83 ? 6.413 0.358 -17.050 1.00 87.31 83 THR A N 1
ATOM 645 C CA . THR A 1 83 ? 7.125 0.608 -15.789 1.00 87.31 83 THR A CA 1
ATOM 646 C C . THR A 1 83 ? 6.236 0.429 -14.558 1.00 87.31 83 THR A C 1
ATOM 648 O O . THR A 1 83 ? 6.694 0.646 -13.434 1.00 87.31 83 THR A O 1
ATOM 651 N N . ASN A 1 84 ? 4.991 -0.019 -14.736 1.00 92.56 84 ASN A N 1
ATOM 652 C CA . ASN A 1 84 ? 3.985 -0.113 -13.675 1.00 92.56 84 ASN A CA 1
ATOM 653 C C . ASN A 1 84 ? 4.199 -1.314 -12.744 1.00 92.56 84 ASN A C 1
ATOM 655 O O . ASN A 1 84 ? 3.585 -1.412 -11.688 1.00 92.56 84 ASN A O 1
ATOM 659 N N . SER A 1 85 ? 5.077 -2.234 -13.128 1.00 92.69 85 SER A N 1
ATOM 660 C CA . SER A 1 85 ? 5.145 -3.564 -12.533 1.00 92.69 85 SER A CA 1
ATOM 661 C C . SER A 1 85 ? 5.892 -3.628 -11.203 1.00 92.69 85 SER A C 1
ATOM 663 O O . SER A 1 85 ? 6.758 -2.796 -10.946 1.00 92.69 85 SER A O 1
ATOM 665 N N . LEU A 1 86 ? 5.633 -4.665 -10.400 1.00 94.31 86 LEU A N 1
ATOM 666 C CA . LEU A 1 86 ? 6.301 -4.916 -9.110 1.00 94.31 86 LEU A CA 1
ATOM 667 C C . LEU A 1 86 ? 7.744 -5.433 -9.241 1.00 94.31 86 LEU A C 1
ATOM 669 O O . LEU A 1 86 ? 8.559 -5.251 -8.332 1.00 94.31 86 LEU A O 1
ATOM 673 N N . TYR A 1 87 ? 8.061 -6.081 -10.360 1.00 92.44 87 TYR A N 1
ATOM 674 C CA . TYR A 1 87 ? 9.387 -6.606 -10.677 1.00 92.44 87 TYR A CA 1
ATOM 675 C C . TYR A 1 87 ? 9.874 -6.031 -12.005 1.00 92.44 87 TYR A C 1
ATOM 677 O O . TYR A 1 87 ? 9.083 -5.712 -12.894 1.00 92.44 87 TYR A O 1
ATOM 685 N N . ARG A 1 88 ? 11.191 -5.933 -12.156 1.00 87.62 88 ARG A N 1
ATOM 686 C CA . ARG A 1 88 ? 11.847 -5.615 -13.425 1.00 87.62 88 ARG A CA 1
ATOM 687 C C . ARG A 1 88 ? 12.762 -6.747 -13.852 1.00 87.62 88 ARG A C 1
ATOM 689 O O . ARG A 1 88 ? 13.168 -7.584 -13.046 1.00 87.62 88 ARG A O 1
ATOM 696 N N . LYS A 1 89 ? 13.115 -6.737 -15.130 1.00 80.88 89 LYS A N 1
ATOM 697 C CA . LYS A 1 89 ? 14.083 -7.660 -15.707 1.00 80.88 89 LYS A CA 1
ATOM 698 C C . LYS A 1 89 ? 15.083 -6.862 -16.532 1.00 80.88 89 LYS A C 1
ATOM 700 O O . LYS A 1 89 ? 14.682 -6.202 -17.485 1.00 80.88 89 LYS A O 1
ATOM 705 N N . ALA A 1 90 ? 16.367 -6.922 -16.184 1.00 72.69 90 ALA A N 1
ATOM 706 C CA . ALA A 1 90 ? 17.401 -6.193 -16.925 1.00 72.69 90 ALA A CA 1
ATOM 707 C C . ALA A 1 90 ? 17.557 -6.710 -18.372 1.00 72.69 90 ALA A C 1
ATOM 709 O O . ALA A 1 90 ? 17.810 -5.936 -19.289 1.00 72.69 90 ALA A O 1
ATOM 710 N N . ALA A 1 91 ? 17.357 -8.017 -18.584 1.00 70.50 91 ALA A N 1
ATOM 711 C CA . ALA A 1 91 ? 17.395 -8.677 -19.890 1.00 70.50 91 ALA A CA 1
ATOM 712 C C . ALA A 1 91 ? 16.509 -9.935 -19.898 1.00 70.50 91 ALA A C 1
ATOM 714 O O . ALA A 1 91 ? 16.171 -10.468 -18.844 1.00 70.50 91 ALA A O 1
ATOM 715 N N . ARG A 1 92 ? 16.165 -10.482 -21.076 1.00 71.50 92 ARG A N 1
ATOM 716 C CA . ARG A 1 92 ? 15.256 -11.646 -21.202 1.00 71.50 92 ARG A CA 1
ATOM 717 C C . ARG A 1 92 ? 15.684 -12.873 -20.384 1.00 71.50 92 ARG A C 1
ATOM 719 O O . ARG A 1 92 ? 14.810 -13.642 -19.998 1.00 71.50 92 ARG A O 1
ATOM 726 N N . GLN A 1 93 ? 16.970 -13.044 -20.099 1.00 78.62 93 GLN A N 1
ATOM 727 C CA . GLN A 1 93 ? 17.512 -14.164 -19.317 1.00 78.62 93 GLN A CA 1
ATOM 728 C C . GLN A 1 93 ? 17.982 -13.764 -17.907 1.00 78.62 93 GLN A C 1
ATOM 730 O O . GLN A 1 93 ? 18.312 -14.636 -17.114 1.00 78.62 93 GLN A O 1
ATOM 735 N N . ALA A 1 94 ? 17.979 -12.470 -17.569 1.00 78.19 94 ALA A N 1
ATOM 736 C CA . ALA A 1 94 ? 18.376 -12.003 -16.240 1.00 78.19 94 ALA A CA 1
ATOM 737 C C . ALA A 1 94 ? 17.368 -12.460 -15.163 1.00 78.19 94 ALA A C 1
ATOM 739 O O . ALA A 1 94 ? 16.191 -12.650 -15.482 1.00 78.19 94 ALA A O 1
ATOM 740 N N . PRO A 1 95 ? 17.770 -12.616 -13.893 1.00 84.31 95 PRO A N 1
ATOM 741 C CA . PRO A 1 95 ? 16.819 -12.849 -12.810 1.00 84.31 95 PRO A CA 1
ATOM 742 C C . PRO A 1 95 ? 15.821 -11.685 -12.674 1.00 84.31 95 PRO A C 1
ATOM 744 O O . PRO A 1 95 ? 16.086 -10.558 -13.098 1.00 84.31 95 PRO A O 1
ATOM 747 N N . LEU A 1 96 ? 14.649 -11.968 -12.095 1.00 87.81 96 LEU A N 1
ATOM 748 C CA . LEU A 1 96 ? 13.691 -10.922 -11.738 1.00 87.81 96 LEU A CA 1
ATOM 749 C C . LEU A 1 96 ? 14.224 -10.130 -10.546 1.00 87.81 96 LEU A C 1
ATOM 751 O O . LEU A 1 96 ? 14.491 -10.690 -9.484 1.00 87.81 96 LEU A O 1
ATOM 755 N N . GLU A 1 97 ? 14.306 -8.818 -10.709 1.00 90.25 97 GLU A N 1
ATOM 756 C CA . GLU A 1 97 ? 14.643 -7.894 -9.637 1.00 90.25 97 GLU A CA 1
ATOM 757 C C . GLU A 1 97 ? 13.364 -7.295 -9.063 1.00 90.25 97 GLU A C 1
ATOM 759 O O . GLU A 1 97 ? 12.527 -6.754 -9.789 1.00 90.25 97 GLU A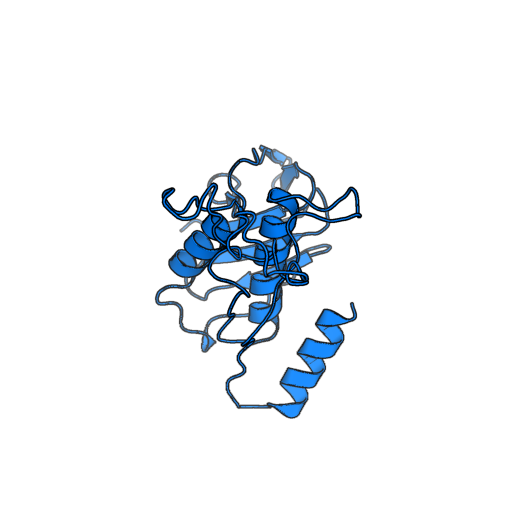 O 1
ATOM 764 N N . ILE A 1 98 ? 13.207 -7.374 -7.744 1.00 92.81 98 ILE A N 1
ATOM 765 C CA . ILE A 1 98 ? 12.070 -6.763 -7.060 1.00 92.81 98 ILE A CA 1
ATOM 766 C C . ILE A 1 98 ? 12.251 -5.242 -6.980 1.00 92.81 98 ILE A C 1
ATOM 768 O O . ILE A 1 98 ? 13.279 -4.753 -6.507 1.00 92.81 98 ILE A O 1
ATOM 772 N N . LYS A 1 99 ? 11.248 -4.481 -7.427 1.00 92.75 99 LYS A N 1
ATOM 773 C CA . LYS A 1 99 ? 11.231 -3.018 -7.281 1.00 92.75 99 LYS A CA 1
ATOM 774 C C . LYS A 1 99 ? 10.824 -2.619 -5.856 1.00 92.75 99 LYS A C 1
ATOM 776 O O . LYS A 1 99 ? 10.207 -3.436 -5.166 1.00 92.75 99 LYS A O 1
ATOM 781 N N . PRO A 1 100 ? 11.067 -1.366 -5.423 1.00 93.50 100 PRO A N 1
ATOM 782 C CA . PRO A 1 100 ? 10.545 -0.851 -4.154 1.00 93.50 100 PRO A CA 1
ATOM 783 C C . PRO A 1 100 ? 9.045 -1.126 -3.962 1.00 93.50 100 PRO A C 1
ATOM 785 O O . PRO A 1 100 ? 8.655 -1.688 -2.942 1.00 93.50 100 PRO A O 1
ATOM 788 N N . ALA A 1 101 ? 8.220 -0.876 -4.987 1.00 93.69 101 ALA A N 1
ATOM 789 C CA . ALA A 1 101 ? 6.792 -1.200 -4.958 1.00 93.69 101 ALA A CA 1
ATOM 790 C C . ALA A 1 101 ? 6.512 -2.697 -4.731 1.00 93.69 101 ALA A C 1
ATOM 792 O O . ALA A 1 101 ? 5.628 -3.049 -3.953 1.00 93.69 101 ALA A O 1
ATOM 793 N N . GLY A 1 102 ? 7.301 -3.594 -5.333 1.00 95.06 102 GLY A N 1
ATOM 794 C CA . GLY A 1 102 ? 7.201 -5.035 -5.091 1.00 95.06 102 GLY A CA 1
ATOM 795 C C . GLY A 1 102 ? 7.504 -5.422 -3.645 1.00 95.06 102 GLY A C 1
ATOM 796 O O . GLY A 1 102 ? 6.809 -6.269 -3.079 1.00 95.06 102 GLY A O 1
ATOM 797 N N . LYS A 1 103 ? 8.499 -4.782 -3.018 1.00 94.38 103 LYS A N 1
ATOM 798 C CA . LYS A 1 103 ? 8.820 -4.999 -1.600 1.00 94.38 103 LYS A CA 1
ATOM 799 C C . LYS A 1 103 ? 7.682 -4.514 -0.697 1.00 94.38 103 LYS A C 1
ATOM 801 O O . LYS A 1 103 ? 7.223 -5.274 0.154 1.00 94.38 103 LYS A O 1
ATOM 806 N N . THR A 1 104 ? 7.150 -3.316 -0.951 1.00 94.44 104 THR A N 1
ATOM 807 C CA . THR A 1 104 ? 5.983 -2.771 -0.237 1.00 94.44 104 THR A CA 1
ATOM 808 C C . THR A 1 104 ? 4.751 -3.666 -0.389 1.00 94.44 104 THR A C 1
ATOM 810 O O . THR A 1 104 ? 4.107 -3.985 0.608 1.00 94.44 104 THR A O 1
ATOM 813 N N . TYR A 1 105 ? 4.452 -4.144 -1.602 1.00 95.06 105 TYR A N 1
ATOM 814 C CA . TYR A 1 105 ? 3.326 -5.049 -1.852 1.00 95.06 105 TYR A CA 1
ATOM 815 C C . TYR A 1 105 ? 3.462 -6.363 -1.073 1.00 95.06 105 TYR A C 1
ATOM 817 O O . TYR A 1 105 ? 2.518 -6.797 -0.410 1.00 95.06 105 TYR A O 1
ATOM 825 N N . ARG A 1 106 ? 4.657 -6.976 -1.085 1.00 95.00 106 ARG A N 1
ATOM 826 C CA . ARG A 1 106 ? 4.942 -8.177 -0.283 1.00 95.00 106 ARG A CA 1
ATOM 827 C C . ARG A 1 106 ? 4.757 -7.912 1.208 1.00 95.00 106 ARG A C 1
ATOM 829 O O . ARG A 1 106 ? 4.125 -8.721 1.880 1.00 95.00 106 ARG A O 1
ATOM 836 N N . LYS A 1 107 ? 5.268 -6.789 1.718 1.00 94.44 107 LYS A N 1
ATOM 837 C CA . LYS A 1 107 ? 5.139 -6.412 3.131 1.00 94.44 107 LYS A CA 1
ATOM 838 C C . LYS A 1 107 ? 3.676 -6.250 3.542 1.00 94.44 107 LYS A C 1
ATOM 840 O O . LYS A 1 107 ? 3.264 -6.844 4.531 1.00 94.44 107 LYS A O 1
ATOM 845 N N . LEU A 1 108 ? 2.881 -5.524 2.757 1.00 94.69 108 LEU A N 1
ATOM 846 C CA . LEU A 1 108 ? 1.442 -5.362 2.993 1.00 94.69 108 LEU A CA 1
ATOM 847 C C . LEU A 1 108 ? 0.700 -6.701 2.953 1.00 94.69 108 LEU A C 1
ATOM 849 O O . LEU A 1 108 ? -0.101 -6.975 3.839 1.00 94.69 108 LEU A O 1
ATOM 853 N N . THR A 1 109 ? 1.022 -7.565 1.987 1.00 94.25 109 THR A N 1
ATOM 854 C CA . THR A 1 109 ? 0.438 -8.914 1.896 1.00 94.25 109 THR A CA 1
ATOM 855 C C . THR A 1 109 ? 0.716 -9.732 3.159 1.00 94.25 109 THR A C 1
ATOM 857 O O . THR A 1 109 ? -0.177 -10.408 3.658 1.00 94.25 109 THR A O 1
ATOM 860 N N . GLN A 1 110 ? 1.934 -9.659 3.709 1.00 94.56 110 GLN A N 1
ATOM 861 C CA . GLN A 1 110 ? 2.265 -10.346 4.963 1.00 94.56 110 GLN A CA 1
ATOM 862 C C . GLN A 1 110 ? 1.559 -9.729 6.172 1.00 94.56 110 GLN A C 1
ATOM 864 O O . GLN A 1 110 ? 1.089 -10.464 7.032 1.00 94.56 110 GLN A O 1
ATOM 869 N N . ILE A 1 111 ? 1.450 -8.398 6.237 1.00 93.25 111 ILE A N 1
ATOM 870 C CA . ILE A 1 111 ? 0.748 -7.708 7.329 1.00 93.25 111 ILE A CA 1
ATOM 871 C C . ILE A 1 111 ? -0.725 -8.125 7.384 1.00 93.25 111 ILE A C 1
ATOM 873 O O . ILE A 1 111 ? -1.235 -8.396 8.469 1.00 93.25 111 ILE A O 1
ATOM 877 N N . LEU A 1 112 ? -1.376 -8.186 6.222 1.00 93.56 112 LEU A N 1
ATOM 878 C CA . LEU A 1 112 ? -2.798 -8.498 6.079 1.00 93.56 112 LEU A CA 1
ATOM 879 C C . LEU A 1 112 ? -3.094 -10.004 6.125 1.00 93.56 112 LEU A C 1
ATOM 881 O O . LEU A 1 112 ? -4.256 -10.403 6.159 1.00 93.56 112 LEU A O 1
ATOM 885 N N . LYS A 1 113 ? -2.065 -10.860 6.126 1.00 93.38 113 LYS A N 1
ATOM 886 C CA . LYS A 1 113 ? -2.242 -12.311 6.170 1.00 93.38 113 LYS A CA 1
ATOM 887 C C . LYS A 1 113 ? -2.954 -12.712 7.465 1.00 93.38 113 LYS A C 1
ATOM 889 O O . LYS A 1 113 ? -2.424 -12.508 8.551 1.00 93.38 113 LYS A O 1
ATOM 894 N N . GLY A 1 114 ? -4.123 -13.336 7.327 1.00 90.50 114 GLY A N 1
ATOM 895 C CA . GLY A 1 114 ? -4.919 -13.821 8.458 1.00 90.50 114 GLY A CA 1
ATOM 896 C C . GLY A 1 114 ? -5.792 -12.761 9.135 1.00 90.50 114 GLY A C 1
ATOM 897 O O . GLY A 1 114 ? -6.465 -13.097 10.101 1.00 90.50 114 GLY A O 1
ATOM 898 N N . ILE A 1 115 ? -5.814 -11.521 8.635 1.00 93.06 115 ILE A N 1
ATOM 899 C CA . ILE A 1 115 ? -6.769 -10.500 9.080 1.00 93.06 115 ILE A CA 1
ATOM 900 C C . ILE A 1 115 ? -8.131 -10.767 8.431 1.00 93.06 115 ILE A C 1
ATOM 902 O O . ILE A 1 115 ? -8.212 -10.888 7.206 1.00 93.06 115 ILE A O 1
ATOM 906 N N . ASP A 1 116 ? -9.201 -10.832 9.229 1.00 91.75 116 ASP A N 1
ATOM 907 C CA . ASP A 1 116 ? -10.566 -10.815 8.700 1.00 91.75 116 ASP A CA 1
ATOM 908 C C . ASP A 1 116 ? -10.893 -9.393 8.228 1.00 91.75 116 ASP A C 1
ATOM 910 O O . ASP A 1 116 ? -10.769 -8.418 8.972 1.00 91.75 116 ASP A O 1
ATOM 914 N N . TRP A 1 117 ? -11.321 -9.253 6.975 1.00 88.81 117 TRP A N 1
ATOM 915 C CA . TRP A 1 117 ? -11.651 -7.950 6.400 1.00 88.81 117 TRP A CA 1
ATOM 916 C C . TRP A 1 117 ? -12.781 -7.240 7.163 1.00 88.81 117 TRP A C 1
ATOM 918 O O . TRP A 1 117 ? -12.844 -6.010 7.158 1.00 88.81 117 TRP A O 1
ATOM 928 N N . ARG A 1 118 ? -13.648 -7.989 7.860 1.00 90.25 118 ARG A N 1
ATOM 929 C CA . ARG A 1 118 ? -14.743 -7.449 8.685 1.00 90.25 118 ARG A CA 1
ATOM 930 C C . ARG A 1 118 ? -14.245 -6.732 9.939 1.00 90.25 118 ARG A C 1
ATOM 932 O O . ARG A 1 118 ? -14.966 -5.885 10.481 1.00 90.25 118 ARG A O 1
ATOM 939 N N . ASP A 1 119 ? -13.022 -7.034 10.364 1.00 93.06 119 ASP A N 1
ATOM 940 C CA . ASP A 1 119 ? -12.366 -6.393 11.502 1.00 93.06 119 ASP A CA 1
ATOM 941 C C . ASP A 1 119 ? -11.620 -5.118 11.092 1.00 93.06 119 ASP A C 1
ATOM 943 O O . ASP A 1 119 ? -11.262 -4.297 11.941 1.00 93.06 119 ASP A O 1
ATOM 947 N N . ILE A 1 120 ? -11.440 -4.898 9.784 1.00 93.25 120 ILE A N 1
ATOM 948 C CA . ILE A 1 120 ? -10.789 -3.702 9.262 1.00 93.25 120 ILE A CA 1
ATOM 949 C C . ILE A 1 120 ? -11.743 -2.512 9.371 1.00 93.25 120 ILE A C 1
ATOM 951 O O . ILE A 1 120 ? -12.833 -2.495 8.794 1.00 93.25 120 ILE A O 1
ATOM 955 N N . ARG A 1 121 ? -11.330 -1.478 10.111 1.00 91.75 121 ARG A N 1
ATOM 956 C CA . ARG A 1 121 ? -12.143 -0.273 10.347 1.00 91.75 121 ARG A CA 1
ATOM 957 C C . ARG A 1 121 ? -11.372 0.996 10.004 1.00 91.75 121 ARG A C 1
ATOM 959 O O . ARG A 1 121 ? -10.233 1.135 10.451 1.00 91.75 121 ARG A O 1
ATOM 966 N N . PRO A 1 122 ? -11.963 1.953 9.266 1.00 90.31 122 PRO A N 1
ATOM 967 C CA . PRO A 1 122 ? -11.312 3.230 9.012 1.00 90.31 122 PRO A CA 1
ATOM 968 C C . PRO A 1 122 ? -11.099 3.999 10.321 1.00 90.31 122 PRO A C 1
ATOM 970 O O . PRO A 1 122 ? -11.971 4.029 11.190 1.00 90.31 122 PRO A O 1
ATOM 973 N N . ILE A 1 123 ? -9.948 4.658 10.442 1.00 86.31 123 ILE A N 1
ATOM 974 C CA . ILE A 1 123 ? -9.614 5.541 11.565 1.00 86.31 123 ILE A CA 1
ATOM 975 C C . ILE A 1 123 ? -9.306 6.952 11.066 1.00 86.31 123 ILE A C 1
ATOM 977 O O . ILE A 1 123 ? -8.867 7.157 9.932 1.00 86.31 123 ILE A O 1
ATOM 981 N N . LYS A 1 124 ? -9.524 7.947 11.929 1.00 81.00 124 LYS A N 1
ATOM 982 C CA . LYS A 1 124 ? -9.166 9.334 11.620 1.00 81.00 124 LYS A CA 1
ATOM 983 C C . LYS A 1 124 ? -7.656 9.520 11.749 1.00 81.00 124 LYS A C 1
ATOM 985 O O . LYS A 1 124 ? -7.088 9.252 12.803 1.00 81.00 124 LYS A O 1
ATOM 990 N N . VAL A 1 125 ? -7.038 10.038 10.693 1.00 78.19 125 VAL A N 1
ATOM 991 C CA . VAL A 1 125 ? -5.631 10.447 10.661 1.00 78.19 125 VAL A CA 1
ATOM 992 C C . VAL A 1 125 ? -5.588 11.894 10.190 1.00 78.19 125 VAL A C 1
ATOM 994 O O . VAL A 1 125 ? -6.226 12.246 9.198 1.00 78.19 125 VAL A O 1
ATOM 997 N N . ASP A 1 126 ? -4.863 12.749 10.909 1.00 72.88 126 ASP A N 1
ATOM 998 C CA . ASP A 1 126 ? -4.725 14.149 10.514 1.00 72.88 126 ASP A CA 1
ATOM 999 C C . ASP A 1 126 ? -4.049 14.250 9.138 1.00 72.88 126 ASP A C 1
ATOM 1001 O O . ASP A 1 126 ? -2.975 13.678 8.916 1.00 72.88 126 ASP A O 1
ATOM 1005 N N . ARG A 1 127 ? -4.720 14.943 8.206 1.00 77.56 127 ARG A N 1
ATOM 1006 C CA . ARG A 1 127 ? -4.302 15.098 6.799 1.00 77.56 127 ARG A CA 1
ATOM 1007 C C . ARG A 1 127 ? -3.887 13.771 6.143 1.00 77.56 127 ARG A C 1
ATOM 1009 O O . ARG A 1 127 ? -2.929 13.713 5.371 1.00 77.56 127 ARG A O 1
ATOM 1016 N N . GLY A 1 128 ? -4.594 12.698 6.484 1.00 83.50 128 GLY A N 1
ATOM 1017 C CA . GLY A 1 128 ? -4.254 11.352 6.061 1.00 83.50 128 GLY A CA 1
ATOM 1018 C C . GLY A 1 128 ? -5.441 10.403 6.081 1.00 83.50 128 GLY A C 1
ATOM 1019 O O . GLY A 1 128 ? -6.598 10.796 6.215 1.00 83.50 128 GLY A O 1
ATOM 1020 N N . ILE A 1 129 ? -5.119 9.128 5.936 1.00 86.88 129 ILE A N 1
ATOM 1021 C CA . ILE A 1 129 ? -6.037 7.998 5.954 1.00 86.88 129 ILE A CA 1
ATOM 1022 C C . ILE A 1 129 ? -5.440 6.904 6.829 1.00 86.88 129 ILE A C 1
ATOM 1024 O O . ILE A 1 129 ? -4.219 6.763 6.923 1.00 86.88 129 ILE A O 1
ATOM 1028 N N . GLY A 1 130 ? -6.286 6.099 7.453 1.00 89.06 130 GLY A N 1
ATOM 1029 C CA . GLY A 1 130 ? -5.809 4.932 8.168 1.00 89.06 130 GLY A CA 1
ATOM 1030 C C . GLY A 1 130 ? -6.893 3.901 8.386 1.00 89.06 130 GLY A C 1
ATOM 1031 O O . GLY A 1 130 ? -8.085 4.197 8.279 1.00 89.06 130 GLY A O 1
ATOM 1032 N N . VAL A 1 131 ? -6.454 2.696 8.721 1.00 92.19 131 VAL A N 1
ATOM 1033 C CA . VAL A 1 131 ? -7.308 1.575 9.102 1.00 92.19 131 VAL A CA 1
ATOM 1034 C C . VAL A 1 131 ? -6.748 0.872 10.333 1.00 92.19 131 VAL A C 1
ATOM 1036 O O . VAL A 1 131 ? -5.539 0.687 10.449 1.00 92.19 131 VAL A O 1
ATOM 1039 N N . ALA A 1 132 ? -7.626 0.479 11.251 1.00 91.38 132 ALA A N 1
ATOM 1040 C CA . ALA A 1 132 ? -7.348 -0.530 12.266 1.00 91.38 132 ALA A CA 1
ATOM 1041 C C . ALA A 1 132 ? -7.532 -1.919 11.651 1.00 91.38 132 ALA A C 1
ATOM 1043 O O . ALA A 1 132 ? -8.465 -2.096 10.874 1.00 91.38 132 ALA A O 1
ATOM 1044 N N . LEU A 1 133 ? -6.665 -2.875 11.992 1.00 93.00 133 LEU A N 1
ATOM 1045 C CA . LEU A 1 133 ? -6.697 -4.249 11.468 1.00 93.00 133 LEU A CA 1
ATOM 1046 C C . LEU A 1 133 ? -7.434 -5.245 12.381 1.00 93.00 133 LEU A C 1
ATOM 1048 O O . LEU A 1 133 ? -7.527 -6.414 12.037 1.00 93.00 133 LEU A O 1
ATOM 1052 N N . GLY A 1 134 ? -7.929 -4.803 13.542 1.00 86.56 134 GLY A N 1
ATOM 1053 C CA . GLY A 1 134 ? -8.658 -5.652 14.497 1.00 86.56 134 GLY A CA 1
ATOM 1054 C C . GLY A 1 134 ? -7.793 -6.385 15.525 1.00 86.56 134 GLY A C 1
ATOM 1055 O O . GLY A 1 134 ? -8.306 -6.830 16.543 1.00 86.56 134 GLY A O 1
ATOM 1056 N N . ASP A 1 135 ? -6.477 -6.435 15.324 1.00 89.25 135 ASP A N 1
ATOM 1057 C CA . ASP A 1 135 ? -5.521 -7.161 16.175 1.00 89.25 135 ASP A CA 1
ATOM 1058 C C . ASP A 1 135 ? -4.542 -6.235 16.918 1.00 89.25 135 ASP A C 1
ATOM 1060 O O . ASP A 1 135 ? -3.420 -6.610 17.254 1.00 89.25 135 ASP A O 1
ATOM 1064 N N . GLY A 1 136 ? -4.949 -4.981 17.133 1.00 85.00 136 GLY A N 1
ATOM 1065 C CA . GLY A 1 136 ? -4.098 -3.961 17.748 1.00 85.00 136 GLY A CA 1
ATOM 1066 C C . GLY A 1 136 ? -3.036 -3.383 16.808 1.00 85.00 136 GLY A C 1
ATOM 1067 O O . GLY A 1 136 ? -2.162 -2.650 17.268 1.00 85.00 136 GLY A O 1
ATOM 1068 N N . ARG A 1 137 ? -3.090 -3.674 15.502 1.00 90.12 137 ARG A N 1
ATOM 1069 C CA . ARG A 1 137 ? -2.273 -3.004 14.482 1.00 90.12 137 ARG A CA 1
ATOM 1070 C C . ARG A 1 137 ? -3.096 -2.017 13.659 1.00 90.12 137 ARG A C 1
ATOM 1072 O O . ARG A 1 137 ? -4.298 -2.191 13.448 1.00 90.12 137 ARG A O 1
ATOM 1079 N N . TRP A 1 138 ? -2.425 -0.995 13.136 1.00 89.75 138 TRP A N 1
ATOM 1080 C CA . TRP A 1 138 ? -3.007 0.004 12.243 1.00 89.75 138 TRP A CA 1
ATOM 1081 C C . TRP A 1 138 ? -2.107 0.257 11.042 1.00 89.75 138 TRP A C 1
ATOM 1083 O O . TRP A 1 138 ? -0.884 0.310 11.166 1.00 89.75 138 TRP A O 1
ATOM 1093 N N . LEU A 1 139 ? -2.718 0.478 9.883 1.00 91.69 139 LEU A N 1
ATOM 1094 C CA . LEU A 1 139 ? -2.041 1.008 8.706 1.00 91.69 139 LEU A CA 1
ATOM 1095 C C . LEU A 1 139 ? -2.436 2.465 8.531 1.00 91.69 139 LEU A C 1
ATOM 1097 O O . LEU A 1 139 ? -3.622 2.789 8.536 1.00 91.69 139 LEU A O 1
ATOM 1101 N N . VAL A 1 140 ? -1.456 3.344 8.358 1.00 87.88 140 VAL A N 1
ATOM 1102 C CA . VAL A 1 140 ? -1.696 4.784 8.219 1.00 87.88 140 VAL A CA 1
ATOM 1103 C C . VAL A 1 140 ? -0.899 5.352 7.061 1.00 87.88 140 VAL A C 1
ATOM 1105 O O . VAL A 1 140 ? 0.233 4.945 6.814 1.00 87.88 140 VAL A O 1
ATOM 1108 N N . TYR A 1 141 ? -1.490 6.313 6.364 1.00 87.38 141 TYR A N 1
ATOM 1109 C CA . TYR A 1 141 ? -0.824 7.142 5.373 1.00 87.38 141 TYR A CA 1
ATOM 1110 C C . TYR A 1 141 ? -1.169 8.606 5.632 1.00 87.38 141 TYR A C 1
ATOM 1112 O O . TYR A 1 141 ? -2.342 8.936 5.799 1.00 87.38 141 TYR A O 1
ATOM 1120 N N . SER A 1 142 ? -0.180 9.496 5.636 1.00 81.62 142 SER A N 1
ATOM 1121 C CA . SER A 1 142 ? -0.414 10.941 5.718 1.00 81.62 142 SER A CA 1
ATOM 1122 C C . SER A 1 142 ? 0.331 11.672 4.609 1.00 81.62 142 SER A C 1
ATOM 1124 O O . SER A 1 142 ? 1.505 11.400 4.341 1.00 81.62 142 SER A O 1
ATOM 1126 N N . ASP A 1 143 ? -0.367 12.624 3.986 1.00 74.94 143 ASP A N 1
ATOM 1127 C CA . ASP A 1 143 ? 0.240 13.592 3.070 1.00 74.94 143 ASP A CA 1
ATOM 1128 C C . ASP A 1 143 ? 1.025 14.663 3.851 1.00 74.94 143 ASP A C 1
ATOM 1130 O O . ASP A 1 143 ? 1.833 15.394 3.273 1.00 74.94 143 ASP A O 1
ATOM 1134 N N . SER A 1 144 ? 0.806 14.753 5.168 1.00 71.56 144 SER A N 1
ATOM 1135 C CA . SER A 1 144 ? 1.560 15.633 6.049 1.00 71.56 144 SER A CA 1
ATOM 1136 C C . SER A 1 144 ? 2.927 15.027 6.376 1.00 71.56 144 SER A C 1
ATOM 1138 O O . SER A 1 144 ? 3.007 13.850 6.737 1.00 71.56 144 SER A O 1
ATOM 1140 N N . PRO A 1 145 ? 4.011 15.823 6.325 1.00 62.00 145 PRO A N 1
ATOM 1141 C CA . PRO A 1 145 ? 5.330 15.375 6.752 1.00 62.00 145 PRO A CA 1
ATOM 1142 C C . PRO A 1 145 ? 5.414 15.141 8.260 1.00 62.00 145 PRO A C 1
ATOM 1144 O O . PRO A 1 145 ? 6.426 14.617 8.691 1.00 62.00 145 PRO A O 1
ATOM 1147 N N . THR A 1 146 ? 4.394 15.543 9.031 1.00 60.81 146 THR A N 1
ATOM 1148 C CA . THR A 1 146 ? 4.211 15.260 10.459 1.00 60.81 146 THR A CA 1
ATOM 1149 C C . THR A 1 146 ? 2.733 14.963 10.731 1.00 60.81 146 THR A C 1
ATOM 1151 O O . THR A 1 146 ? 1.853 15.731 10.337 1.00 60.81 146 THR A O 1
ATOM 1154 N N . PHE A 1 147 ? 2.423 13.858 11.410 1.00 62.91 147 PHE A N 1
ATOM 1155 C CA . PHE A 1 147 ? 1.054 13.548 11.835 1.00 62.91 147 PHE A CA 1
ATOM 1156 C C . PHE A 1 147 ? 1.049 12.921 13.229 1.00 62.91 147 PHE A C 1
ATOM 1158 O O . PHE A 1 147 ? 2.019 12.294 13.650 1.00 62.91 147 PHE A O 1
ATOM 1165 N N . ARG A 1 148 ? -0.043 13.127 13.969 1.00 61.72 148 ARG A N 1
ATOM 1166 C CA . ARG A 1 148 ? -0.158 12.702 15.370 1.00 61.72 148 ARG A CA 1
ATOM 1167 C C . ARG A 1 148 ? -0.740 11.294 15.459 1.00 61.72 148 ARG A C 1
ATOM 1169 O O . ARG A 1 148 ? -1.757 11.009 14.833 1.00 61.72 148 ARG A O 1
ATOM 1176 N N . THR A 1 149 ? -0.135 10.455 16.294 1.00 60.28 149 THR A N 1
ATOM 1177 C CA . THR A 1 149 ? -0.658 9.142 16.691 1.00 60.28 149 THR A CA 1
ATOM 1178 C C . THR A 1 149 ? -0.457 8.932 18.194 1.00 60.28 149 THR A C 1
ATOM 1180 O O . THR A 1 149 ? 0.449 9.527 18.779 1.00 60.28 149 THR A O 1
ATOM 1183 N N . ALA A 1 150 ? -1.321 8.124 18.814 1.00 57.62 150 ALA A N 1
ATOM 1184 C CA . ALA A 1 150 ? -1.204 7.712 20.214 1.00 57.62 150 ALA A CA 1
ATOM 1185 C C . ALA A 1 150 ? -0.234 6.526 20.413 1.00 57.62 150 ALA A C 1
ATOM 1187 O O . ALA A 1 150 ? 0.091 6.187 21.546 1.00 57.62 150 ALA A O 1
ATOM 1188 N N . VAL A 1 151 ? 0.230 5.901 19.325 1.00 58.09 151 VAL A N 1
ATOM 1189 C CA . VAL A 1 151 ? 1.136 4.741 19.349 1.00 58.09 151 VAL A CA 1
ATOM 1190 C C . VAL A 1 151 ? 2.588 5.201 19.519 1.00 58.09 151 VAL A C 1
ATOM 1192 O O . VAL A 1 151 ? 2.985 6.050 18.733 1.00 58.09 151 VAL A O 1
ATOM 1195 N N . PRO A 1 152 ? 3.383 4.663 20.469 1.00 57.06 152 PRO A N 1
ATOM 1196 C CA . PRO A 1 152 ? 4.812 4.947 20.647 1.00 57.06 152 PRO A CA 1
ATOM 1197 C C . PRO A 1 152 ? 5.693 4.775 19.399 1.00 57.06 152 PRO A C 1
ATOM 1199 O O . PRO A 1 152 ? 5.455 3.927 18.543 1.00 57.06 152 PRO A O 1
ATOM 1202 N N . ALA A 1 153 ? 6.791 5.539 19.341 1.00 56.56 153 ALA A N 1
ATOM 1203 C CA . ALA A 1 153 ? 7.712 5.561 18.201 1.00 56.56 153 ALA A CA 1
ATOM 1204 C C . ALA A 1 153 ? 8.384 4.208 17.937 1.00 56.56 153 ALA A C 1
ATOM 1206 O O . ALA A 1 153 ? 8.579 3.824 16.788 1.00 56.56 153 ALA A O 1
ATOM 1207 N N . SER A 1 154 ? 8.685 3.466 19.005 1.00 58.56 154 SER A N 1
ATOM 1208 C CA . SER A 1 154 ? 9.249 2.113 18.954 1.00 58.56 154 SER A CA 1
ATOM 1209 C C . SER A 1 154 ? 8.323 1.086 18.296 1.00 58.56 154 SER A C 1
ATOM 1211 O O . SER A 1 154 ? 8.774 0.007 17.924 1.00 58.56 154 SER A O 1
ATOM 1213 N N . GLN A 1 155 ? 7.039 1.410 18.144 1.00 68.06 155 GLN A N 1
ATOM 1214 C CA . GLN A 1 155 ? 6.014 0.524 17.599 1.00 68.06 155 GLN A CA 1
ATOM 1215 C C . GLN A 1 155 ? 5.536 0.960 16.209 1.00 68.06 155 GLN A C 1
ATOM 1217 O O . GLN A 1 155 ? 4.580 0.403 15.669 1.00 68.06 155 GLN A O 1
ATOM 1222 N N . ALA A 1 156 ? 6.208 1.948 15.615 1.00 74.62 156 ALA A N 1
ATOM 1223 C CA . ALA A 1 156 ? 5.947 2.425 14.271 1.00 74.62 156 ALA A CA 1
ATOM 1224 C C . ALA A 1 156 ? 7.018 1.904 13.299 1.00 74.62 156 ALA A C 1
ATOM 1226 O O . ALA A 1 156 ? 8.217 2.069 13.511 1.00 74.62 156 ALA A O 1
ATOM 1227 N N . GLN A 1 157 ? 6.580 1.281 12.207 1.00 81.56 157 GLN A N 1
ATOM 1228 C CA . GLN A 1 157 ? 7.441 0.733 11.160 1.00 81.56 157 GLN A CA 1
ATOM 1229 C C . GLN A 1 157 ? 7.068 1.325 9.800 1.00 81.56 157 GLN A C 1
ATOM 1231 O O . GLN A 1 157 ? 5.899 1.321 9.415 1.00 81.56 157 GLN A O 1
ATOM 1236 N N . THR A 1 158 ? 8.056 1.781 9.026 1.00 83.75 158 THR A N 1
ATOM 1237 C CA . THR A 1 158 ? 7.822 2.237 7.644 1.00 83.75 158 THR A CA 1
ATOM 1238 C C . THR A 1 158 ? 7.372 1.089 6.741 1.00 83.75 158 THR A C 1
ATOM 1240 O O . THR A 1 158 ? 7.916 -0.013 6.816 1.00 83.75 158 THR A O 1
ATOM 1243 N N . LEU A 1 159 ? 6.397 1.325 5.861 1.00 84.94 159 LEU A N 1
ATOM 1244 C CA . LEU A 1 159 ? 6.027 0.399 4.781 1.00 84.94 159 LEU A CA 1
ATOM 1245 C C . LEU A 1 159 ? 6.917 0.548 3.535 1.00 84.94 159 LEU A C 1
ATOM 1247 O O . LEU A 1 159 ? 6.856 -0.288 2.630 1.00 84.94 159 LEU A O 1
ATOM 1251 N N . LEU A 1 160 ? 7.709 1.620 3.473 1.00 83.19 160 LEU A N 1
ATOM 1252 C CA . LEU A 1 160 ? 8.532 1.983 2.326 1.00 83.19 160 LEU A CA 1
ATOM 1253 C C . LEU A 1 160 ? 9.994 1.637 2.617 1.00 83.19 160 LEU A C 1
ATOM 1255 O O . LEU A 1 160 ? 10.611 2.228 3.504 1.00 83.19 160 LEU A O 1
ATOM 1259 N N . ASP A 1 161 ? 10.540 0.685 1.864 1.00 70.88 161 ASP A N 1
ATOM 1260 C CA . ASP A 1 161 ? 11.947 0.298 1.964 1.00 70.88 161 ASP A CA 1
ATOM 1261 C C . ASP A 1 161 ? 12.870 1.423 1.473 1.00 70.88 161 ASP A C 1
ATOM 1263 O O . ASP A 1 161 ? 12.563 2.118 0.505 1.00 70.88 161 ASP A O 1
ATOM 1267 N N . GLY A 1 162 ? 14.032 1.575 2.118 1.00 60.75 162 GLY A N 1
ATOM 1268 C CA . GLY A 1 162 ? 15.057 2.547 1.716 1.00 60.75 162 GLY A CA 1
ATOM 1269 C C . GLY A 1 162 ? 14.766 3.999 2.109 1.00 60.75 162 GLY A C 1
ATOM 1270 O O . GLY A 1 162 ? 15.553 4.878 1.771 1.00 60.75 162 GLY A O 1
ATOM 1271 N N . ARG A 1 163 ? 13.674 4.265 2.838 1.00 64.31 163 ARG A N 1
ATOM 1272 C CA . ARG A 1 163 ? 13.429 5.562 3.481 1.00 64.31 163 ARG A CA 1
ATOM 1273 C C . ARG A 1 163 ? 13.712 5.447 4.975 1.00 64.31 163 ARG A C 1
ATOM 1275 O O . ARG A 1 163 ? 13.010 4.722 5.680 1.00 64.31 163 ARG A O 1
ATOM 1282 N N . GLU A 1 164 ? 14.725 6.166 5.455 1.00 53.62 164 GLU A N 1
ATOM 1283 C CA . GLU A 1 164 ? 14.886 6.376 6.892 1.00 53.62 164 GLU A CA 1
ATOM 1284 C C . GLU A 1 164 ? 13.712 7.208 7.398 1.00 53.62 164 GLU A C 1
ATOM 1286 O O . GLU A 1 164 ? 13.449 8.311 6.917 1.00 53.62 164 GLU A O 1
ATOM 1291 N N . VAL A 1 165 ? 12.991 6.662 8.373 1.00 56.50 165 VAL A N 1
ATOM 1292 C CA . VAL A 1 165 ? 11.954 7.400 9.078 1.00 56.50 165 VAL A CA 1
ATOM 1293 C C . VAL A 1 165 ? 12.517 7.808 10.427 1.00 56.50 165 VAL A C 1
ATOM 1295 O O . VAL A 1 165 ? 12.708 6.978 11.313 1.00 56.50 165 VAL A O 1
ATOM 1298 N N . ALA A 1 166 ? 12.763 9.106 10.595 1.00 56.47 166 ALA A N 1
ATOM 1299 C CA . ALA A 1 166 ? 13.102 9.658 11.895 1.00 56.47 166 ALA A CA 1
ATOM 1300 C C . ALA A 1 166 ? 11.810 9.850 12.698 1.00 56.47 166 ALA A C 1
ATOM 1302 O O . ALA A 1 166 ? 11.057 10.795 12.461 1.00 56.47 166 ALA A O 1
ATOM 1303 N N . ILE A 1 167 ? 11.548 8.952 13.647 1.00 58.19 167 ILE A N 1
ATOM 1304 C CA . ILE A 1 167 ? 10.393 9.039 14.545 1.00 58.19 167 ILE A CA 1
ATOM 1305 C C . ILE A 1 167 ? 10.859 9.657 15.861 1.00 58.19 167 ILE A C 1
ATOM 1307 O O . ILE A 1 167 ? 11.577 9.024 16.632 1.00 58.19 167 ILE A O 1
ATOM 1311 N N . ARG A 1 168 ? 10.488 10.915 16.115 1.00 59.12 168 ARG A N 1
ATOM 1312 C CA . ARG A 1 168 ? 10.840 11.631 17.349 1.00 59.12 168 ARG A CA 1
ATOM 1313 C C . ARG A 1 168 ? 9.615 11.781 18.235 1.00 59.12 168 ARG A C 1
ATOM 1315 O O . ARG A 1 168 ? 8.528 12.071 17.750 1.00 59.12 168 ARG A O 1
ATOM 1322 N N . GLN A 1 169 ? 9.789 11.619 19.541 1.00 53.19 169 GLN A N 1
ATOM 1323 C CA . GLN A 1 169 ? 8.736 11.872 20.521 1.00 53.19 169 GLN A CA 1
ATOM 1324 C C . GLN A 1 169 ? 9.020 13.203 21.224 1.00 53.19 169 GLN A C 1
ATOM 1326 O O . GLN A 1 169 ? 10.077 13.375 21.828 1.00 53.19 169 GLN A O 1
ATOM 1331 N N . ARG A 1 170 ? 8.093 14.163 21.144 1.00 53.56 170 ARG A N 1
ATOM 1332 C CA . ARG A 1 170 ? 8.191 15.462 21.826 1.00 53.56 170 ARG A CA 1
ATOM 1333 C C . ARG A 1 170 ? 6.858 15.797 22.493 1.00 53.56 170 ARG A C 1
ATOM 1335 O O . ARG A 1 170 ? 5.828 15.873 21.831 1.00 53.56 170 ARG A O 1
ATOM 1342 N N . GLY A 1 171 ? 6.866 15.978 23.816 1.00 53.16 171 GLY A N 1
ATOM 1343 C CA . GLY A 1 171 ? 5.674 16.368 24.587 1.00 53.16 171 GLY A CA 1
ATOM 1344 C C . GLY A 1 171 ? 4.509 15.371 24.502 1.00 53.16 171 GLY A C 1
ATOM 1345 O O . GLY A 1 171 ? 3.367 15.786 24.324 1.00 53.16 171 GLY A O 1
ATOM 1346 N N . GLY A 1 172 ? 4.796 14.063 24.544 1.00 51.44 172 GLY A N 1
ATOM 1347 C CA . GLY A 1 172 ? 3.778 13.007 24.426 1.00 51.44 172 GLY A CA 1
ATOM 1348 C C . GLY A 1 172 ? 3.202 12.826 23.015 1.00 51.44 172 GLY A C 1
ATOM 1349 O O . GLY A 1 172 ? 2.239 12.089 22.840 1.00 51.44 172 GLY A O 1
ATOM 1350 N N . LYS A 1 173 ? 3.778 13.490 22.005 1.00 51.72 173 LYS A N 1
ATOM 1351 C CA . LYS A 1 173 ? 3.362 13.411 20.600 1.00 51.72 173 LYS A CA 1
ATOM 1352 C C . LYS A 1 173 ? 4.509 12.897 19.745 1.00 51.72 173 LYS A C 1
ATOM 1354 O O . LYS A 1 173 ? 5.670 13.190 20.024 1.00 51.72 173 LYS A O 1
ATOM 1359 N N . ILE A 1 174 ? 4.171 12.151 18.700 1.00 56.03 174 ILE A N 1
ATOM 1360 C CA . ILE A 1 174 ? 5.139 11.713 17.700 1.00 56.03 174 ILE A CA 1
ATOM 1361 C C . ILE A 1 174 ? 5.221 12.735 16.572 1.00 56.03 174 ILE A C 1
ATOM 1363 O O . ILE A 1 174 ? 4.214 13.081 15.958 1.00 56.03 174 ILE A O 1
ATOM 1367 N N . GLU A 1 175 ? 6.438 13.182 16.294 1.00 55.91 175 GLU A N 1
ATOM 1368 C CA . GLU A 1 175 ? 6.844 13.788 15.035 1.00 55.91 175 GLU A CA 1
ATOM 1369 C C . GLU A 1 175 ? 7.530 12.704 14.211 1.00 55.91 175 GLU A C 1
ATOM 1371 O O . GLU A 1 175 ? 8.706 12.382 14.393 1.00 55.91 175 GLU A O 1
ATOM 1376 N N . VAL A 1 176 ? 6.761 12.098 13.316 1.00 55.00 176 VAL A N 1
ATOM 1377 C CA . VAL A 1 176 ? 7.322 11.301 12.234 1.00 55.00 176 VAL A CA 1
ATOM 1378 C C . VAL A 1 176 ? 7.863 12.308 11.225 1.00 55.00 176 VAL A C 1
ATOM 1380 O O . VAL A 1 176 ? 7.065 13.089 10.735 1.00 55.00 176 VAL A O 1
ATOM 1383 N N . ASN A 1 177 ? 9.170 12.355 10.960 1.00 49.72 177 ASN A N 1
ATOM 1384 C CA . ASN A 1 177 ? 9.777 13.312 10.029 1.00 49.72 177 ASN A CA 1
ATOM 1385 C C . ASN A 1 177 ? 10.171 12.616 8.723 1.00 49.72 177 ASN A C 1
ATOM 1387 O O . ASN A 1 177 ? 10.899 11.624 8.735 1.00 49.72 177 ASN A O 1
ATOM 1391 N N . GLY A 1 178 ? 9.682 13.138 7.597 1.00 48.66 178 GLY A N 1
ATOM 1392 C CA . GLY A 1 178 ? 9.979 12.654 6.244 1.00 48.66 178 GLY A CA 1
ATOM 1393 C C . GLY A 1 178 ? 8.837 12.975 5.279 1.00 48.66 178 GLY A C 1
ATOM 1394 O O . GLY A 1 178 ? 7.678 13.023 5.687 1.00 48.66 178 GLY A O 1
ATOM 1395 N N . GLN A 1 179 ? 9.148 13.234 4.008 1.00 49.09 179 GLN A N 1
ATOM 1396 C CA . GLN A 1 179 ? 8.132 13.565 3.004 1.00 49.09 179 GLN A CA 1
ATOM 1397 C C . GLN A 1 179 ? 7.250 12.338 2.721 1.00 49.09 179 GLN A C 1
ATOM 1399 O O . GLN A 1 179 ? 7.769 11.349 2.215 1.00 49.09 179 GLN A O 1
ATOM 1404 N N . ARG A 1 180 ? 5.948 12.431 3.052 1.00 58.53 180 ARG A N 1
ATOM 1405 C CA . ARG A 1 180 ? 4.856 11.460 2.793 1.00 58.53 180 ARG A CA 1
ATOM 1406 C C . ARG A 1 180 ? 5.131 10.027 3.248 1.00 58.53 180 ARG A C 1
ATOM 1408 O O . ARG A 1 180 ? 6.024 9.341 2.752 1.00 58.53 180 ARG A O 1
ATOM 1415 N N . GLN A 1 181 ? 4.333 9.546 4.196 1.00 70.38 181 GLN A N 1
ATOM 1416 C CA . GLN A 1 181 ? 4.668 8.312 4.901 1.00 70.38 181 GLN A CA 1
ATOM 1417 C C . GLN A 1 181 ? 3.501 7.352 4.989 1.00 70.38 181 GLN A C 1
ATOM 1419 O O . GLN A 1 181 ? 2.391 7.750 5.331 1.00 70.38 181 GLN A O 1
ATOM 1424 N N . ALA A 1 182 ? 3.800 6.081 4.721 1.00 70.81 182 ALA A N 1
ATOM 1425 C CA . ALA A 1 182 ? 2.925 4.954 4.975 1.00 70.81 182 ALA A CA 1
ATOM 1426 C C . ALA A 1 182 ? 3.554 4.103 6.086 1.00 70.81 182 ALA A C 1
ATOM 1428 O O . ALA A 1 182 ? 4.680 3.625 5.928 1.00 70.81 182 ALA A O 1
ATOM 1429 N N . LEU A 1 183 ? 2.857 3.936 7.208 1.00 78.56 183 LEU A N 1
ATOM 1430 C CA . LEU A 1 183 ? 3.367 3.240 8.389 1.00 78.56 183 LEU A CA 1
ATOM 1431 C C . LEU A 1 183 ? 2.456 2.078 8.789 1.00 78.56 183 LEU A C 1
ATOM 1433 O O . LEU A 1 183 ? 1.235 2.141 8.634 1.00 78.56 183 LEU A O 1
ATOM 1437 N N . LEU A 1 184 ? 3.073 1.054 9.367 1.00 77.44 184 LEU A N 1
ATOM 1438 C CA . LEU A 1 184 ? 2.436 0.103 10.266 1.00 77.44 184 LEU A CA 1
ATOM 1439 C C . LEU A 1 184 ? 2.663 0.590 11.699 1.00 77.44 184 LEU A C 1
ATOM 1441 O O . LEU A 1 184 ? 3.803 0.829 12.093 1.00 77.44 184 LEU A O 1
ATOM 1445 N N . LEU A 1 185 ? 1.593 0.716 12.470 1.00 75.38 185 LEU A N 1
ATOM 1446 C CA . LEU A 1 185 ? 1.626 1.024 13.895 1.00 75.38 185 LEU A CA 1
ATOM 1447 C C . LEU A 1 185 ? 1.140 -0.210 14.665 1.00 75.38 185 LEU A C 1
ATOM 1449 O O . LEU A 1 185 ? 0.158 -0.821 14.249 1.00 75.38 185 LEU A O 1
ATOM 1453 N N . ALA A 1 186 ? 1.788 -0.573 15.767 1.00 77.31 186 ALA A N 1
ATOM 1454 C CA . ALA A 1 186 ? 1.347 -1.648 16.660 1.00 77.31 186 ALA A CA 1
ATOM 1455 C C . ALA A 1 186 ? 1.059 -1.092 18.058 1.00 77.31 186 ALA A C 1
ATOM 1457 O O . ALA A 1 186 ? 1.768 -0.210 18.518 1.00 77.31 186 ALA A O 1
ATOM 1458 N N . GLY A 1 187 ? 0.009 -1.558 18.725 1.00 63.59 187 GLY A N 1
ATOM 1459 C CA . GLY A 1 187 ? -0.321 -1.109 20.074 1.00 63.59 187 GLY A CA 1
ATOM 1460 C C . GLY A 1 187 ? 0.644 -1.713 21.084 1.00 63.59 187 GLY A C 1
ATOM 1461 O O . GLY A 1 187 ? 0.989 -2.889 20.980 1.00 63.59 187 GLY A O 1
ATOM 1462 N N . GLY A 1 188 ? 1.072 -0.921 22.063 1.00 54.22 188 GLY A N 1
ATOM 1463 C CA . GLY A 1 188 ? 1.678 -1.457 23.273 1.00 54.22 188 GLY A CA 1
ATOM 1464 C C . GLY A 1 188 ? 0.613 -2.184 24.070 1.00 54.22 188 GLY A C 1
ATOM 1465 O O . GLY A 1 188 ? -0.422 -1.591 24.363 1.00 54.22 188 GLY A O 1
ATOM 1466 N N . SER A 1 189 ? 0.872 -3.458 24.348 1.00 38.94 189 SER A N 1
ATOM 1467 C CA . SER A 1 189 ? 0.172 -4.254 25.359 1.00 38.94 189 SER A CA 1
ATOM 1468 C C . SER A 1 189 ? 0.182 -3.566 26.717 1.00 38.94 189 SER A C 1
ATOM 1470 O O . SER A 1 189 ? 1.284 -3.089 27.083 1.00 38.94 189 SER A O 1
#

Secondary structure (DSSP, 8-state):
-HHHHHHHHHHHHTTTS--EEEEE---SSSSSTT--HHHHHHHHHHHHHHHHHTT--EEEES-SBPPP----TT-----TTTT-SSEEESSTTSPEEEPHHHHHHHHHHHHHTT--GGG-EEE--TTEEEEE-SSSEEEEEESSSS---SS-GGGEEESSTT---EEEEETTEEEEESSSEEEEEE---